Protein AF-A0A7C2FXT3-F1 (afdb_monomer_lite)

Organism: NCBI:txid54254

Sequence (352 aa):
MEWRGVHVRVNEKSFLQELVSEHGALTIAYAVTEYVLRSVRDRLERIARESGVKVENVVDAKRVFTTPLSLHRSRDAVAVCFKPDALTSFNPSWTTPGSFKHDPTAWRSFDPGEADNLAVEALKNIKGLKTFHSRIKAGWEKHRVAGKNVEAGREPGRFQVMSLLQAARHFLHGDIEKPKSFGLNRAIFYAWAKHYGRGYVSSKPPHQTPGLTGKVSKTSVQELGEEAYVSPRGFYIIGDREQTPSDYDRNIALKIESIIPYELAWEAALKYLSRFPRDVLKDPVKFYERAYEPVRDRFVELVVKKLADEEPFGEEAGKGRAEPSRIPRQPAITHETGLLKWLRKPGYIGEG

Foldseek 3Di:
DDPPDDDDDDALQLEAPVLCVVFNPLRLLLLLLVVVCVVCVVVVVVCCVVPVDDDDRPRDPPDDDDDFQDADPPDQFGRADDAPVCPVVDDRCLGHPPNHDHDPCRNVDHDGNNCVVSSVVSVVVCVVVVVLLVCLLVQVVCCVPVPPPLPPQDDQALLLLQLLLQLLLQCVVDDPAASLLRSNLVSVVLVVCLVCVPDDDDPDDPPPPPDDPDDQDWDWDQDLNDIFIAGPVRGTDDDRDGRHSVNSCVPHQVSVCVRGHSVSLNSLSNVQCVPDDSNLSSHPVSCCVPPSVVPSSRVCPPGSVCSNVDDDPRPPDDDDDDDDDDDPDDDPPPDDDDSCPSVDDDDDPDDD

Structure (mmCIF, N/CA/C/O backbone):
data_AF-A0A7C2FXT3-F1
#
_entry.id   AF-A0A7C2FXT3-F1
#
loop_
_atom_site.group_PDB
_atom_site.id
_atom_site.type_symbol
_atom_site.label_atom_id
_atom_site.label_alt_id
_atom_site.label_comp_id
_atom_site.label_asym_id
_atom_site.label_entity_id
_atom_site.label_seq_id
_atom_site.pdbx_PDB_ins_code
_atom_site.Cartn_x
_atom_site.Cartn_y
_atom_site.Cartn_z
_atom_site.occupancy
_atom_site.B_iso_or_equiv
_atom_site.auth_seq_id
_atom_site.auth_comp_id
_atom_site.auth_asym_id
_atom_site.auth_atom_id
_atom_site.pdbx_PDB_model_num
ATOM 1 N N . MET A 1 1 ? 17.110 -18.367 -1.538 1.00 37.78 1 MET A N 1
ATOM 2 C CA . MET A 1 1 ? 16.838 -17.299 -2.519 1.00 37.78 1 MET A CA 1
ATOM 3 C C . MET A 1 1 ? 17.103 -17.881 -3.890 1.00 37.78 1 MET A C 1
ATOM 5 O O . MET A 1 1 ? 18.204 -18.368 -4.105 1.00 37.78 1 MET A O 1
ATOM 9 N N . GLU A 1 2 ? 16.094 -17.944 -4.753 1.00 40.53 2 GLU A N 1
ATOM 10 C CA . GLU A 1 2 ? 16.276 -18.367 -6.143 1.00 40.53 2 GLU A CA 1
ATOM 11 C C . GLU A 1 2 ? 16.801 -17.184 -6.954 1.00 40.53 2 GLU A C 1
ATOM 13 O O . GLU A 1 2 ? 16.143 -16.149 -7.038 1.00 40.53 2 GLU A O 1
ATOM 18 N N . TRP A 1 3 ? 17.987 -17.315 -7.538 1.00 53.03 3 TRP A N 1
ATOM 19 C CA . TRP A 1 3 ? 18.532 -16.290 -8.418 1.00 53.03 3 TRP A CA 1
ATOM 20 C C . TRP A 1 3 ? 17.938 -16.406 -9.810 1.00 53.03 3 TRP A C 1
ATOM 22 O O . TRP A 1 3 ? 18.360 -17.229 -10.622 1.00 53.03 3 TRP A O 1
ATOM 32 N N . ARG A 1 4 ? 16.938 -15.571 -10.078 1.00 65.50 4 ARG A N 1
ATOM 33 C CA . ARG A 1 4 ? 16.396 -15.335 -11.422 1.00 65.50 4 ARG A CA 1
ATOM 34 C C . ARG A 1 4 ? 16.393 -13.842 -11.773 1.00 65.50 4 ARG A C 1
ATOM 36 O O . ARG A 1 4 ? 15.524 -13.405 -12.514 1.00 65.50 4 ARG A O 1
ATOM 43 N N . GLY A 1 5 ? 17.295 -13.045 -11.195 1.00 77.00 5 GLY A N 1
ATOM 44 C CA . GLY A 1 5 ? 17.203 -11.588 -11.297 1.00 77.00 5 GLY A CA 1
ATOM 45 C C . GLY A 1 5 ? 18.526 -10.848 -11.159 1.00 77.00 5 GLY A C 1
ATOM 46 O O . GLY A 1 5 ? 19.572 -11.440 -10.902 1.00 77.00 5 GLY A O 1
ATOM 47 N N . VAL A 1 6 ? 18.436 -9.533 -11.336 1.00 83.62 6 VAL A N 1
ATOM 48 C CA . VAL A 1 6 ? 19.535 -8.570 -11.234 1.00 83.62 6 VAL A CA 1
ATOM 49 C C . VAL A 1 6 ? 19.384 -7.794 -9.928 1.00 83.62 6 VAL A C 1
ATOM 51 O O . VAL A 1 6 ? 18.269 -7.472 -9.517 1.00 83.62 6 VAL A O 1
ATOM 54 N N . HIS A 1 7 ? 20.500 -7.482 -9.273 1.00 84.19 7 HIS A N 1
ATOM 55 C CA . HIS A 1 7 ? 20.523 -6.555 -8.144 1.00 84.19 7 HIS A CA 1
ATOM 56 C C . HIS A 1 7 ? 21.055 -5.207 -8.618 1.00 84.19 7 HIS A C 1
ATOM 58 O O . HIS A 1 7 ? 22.183 -5.128 -9.099 1.00 84.19 7 HIS A O 1
ATOM 64 N N . VAL A 1 8 ? 20.265 -4.152 -8.440 1.00 86.31 8 VAL A N 1
ATOM 65 C CA . VAL A 1 8 ? 20.735 -2.776 -8.618 1.00 86.31 8 VAL A CA 1
ATOM 66 C C . VAL A 1 8 ? 21.298 -2.308 -7.284 1.00 86.31 8 VAL A C 1
ATOM 68 O O . VAL A 1 8 ? 20.649 -2.462 -6.250 1.00 86.31 8 VAL A O 1
ATOM 71 N N . ARG A 1 9 ? 22.519 -1.775 -7.295 1.00 85.69 9 ARG A N 1
ATOM 72 C CA . ARG A 1 9 ? 23.159 -1.213 -6.106 1.00 85.69 9 ARG A CA 1
ATOM 73 C C . ARG A 1 9 ? 23.591 0.210 -6.384 1.00 85.69 9 ARG A C 1
ATOM 75 O O . ARG A 1 9 ? 24.079 0.498 -7.470 1.00 85.69 9 ARG A O 1
ATOM 82 N N . VAL A 1 10 ? 23.439 1.050 -5.374 1.00 89.19 10 VAL A N 1
ATOM 83 C CA . VAL A 1 10 ? 23.943 2.420 -5.353 1.00 89.19 10 VAL A CA 1
ATOM 84 C C . VAL A 1 10 ? 25.105 2.437 -4.372 1.00 89.19 10 VAL A C 1
ATOM 86 O O . VAL A 1 10 ? 24.967 1.886 -3.277 1.00 89.19 10 VAL A O 1
ATOM 89 N N . ASN A 1 11 ? 26.247 2.984 -4.783 1.00 91.12 11 ASN A N 1
ATOM 90 C CA . ASN A 1 11 ? 27.422 3.059 -3.925 1.00 91.12 11 ASN A CA 1
ATOM 91 C C . ASN A 1 11 ? 27.131 3.980 -2.736 1.00 91.12 11 ASN A C 1
ATOM 93 O O . ASN A 1 11 ? 26.637 5.080 -2.918 1.00 91.12 11 ASN A O 1
ATOM 97 N N . GLU A 1 12 ? 27.443 3.570 -1.512 1.00 87.38 12 GLU A N 1
ATOM 98 C CA . GLU A 1 12 ? 27.193 4.393 -0.327 1.00 87.38 12 GLU A CA 1
ATOM 99 C C . GLU A 1 12 ? 27.926 5.744 -0.357 1.00 87.38 12 GLU A C 1
ATOM 101 O O . GLU A 1 12 ? 27.447 6.716 0.219 1.00 87.38 12 GLU A O 1
ATOM 106 N N . LYS A 1 13 ? 29.055 5.819 -1.067 1.00 91.44 13 LYS A N 1
ATOM 107 C CA . LYS A 1 13 ? 29.868 7.027 -1.230 1.00 91.44 13 LYS A CA 1
ATOM 108 C C . LYS A 1 13 ? 29.365 7.957 -2.335 1.00 91.44 13 LYS A C 1
ATOM 110 O O . LYS A 1 13 ? 29.919 9.041 -2.493 1.00 91.44 13 LYS A O 1
ATOM 115 N N . SER A 1 14 ? 28.329 7.564 -3.081 1.00 94.44 14 SER A N 1
ATOM 116 C CA . SER A 1 14 ? 27.625 8.470 -3.996 1.00 94.44 14 SER A CA 1
ATOM 117 C C . SER A 1 14 ? 26.794 9.511 -3.237 1.00 94.44 14 SER A C 1
ATOM 119 O O . SER A 1 14 ? 26.323 10.472 -3.838 1.00 94.44 14 SER A O 1
ATOM 121 N N . PHE A 1 15 ? 26.586 9.309 -1.931 1.00 92.00 15 PHE A N 1
ATOM 122 C CA . PHE A 1 15 ? 25.935 10.256 -1.032 1.00 92.00 15 PHE A CA 1
ATOM 123 C C . PHE A 1 15 ? 26.979 10.998 -0.197 1.00 92.00 15 PHE A C 1
ATOM 125 O O . PHE A 1 15 ? 27.944 10.385 0.272 1.00 92.00 15 PHE A O 1
ATOM 132 N N . LEU A 1 16 ? 26.786 12.298 0.040 1.00 90.12 16 LEU A N 1
ATOM 133 C CA . LEU A 1 16 ? 27.658 13.028 0.959 1.00 90.12 16 LEU A CA 1
ATOM 134 C C . LEU A 1 16 ? 27.487 12.531 2.398 1.00 90.12 16 LEU A C 1
ATOM 136 O O . LEU A 1 16 ? 26.382 12.264 2.878 1.00 90.12 16 LEU A O 1
ATOM 140 N N . GLN A 1 17 ? 28.605 12.467 3.124 1.00 86.75 17 GLN A N 1
ATOM 141 C CA . GLN A 1 17 ? 28.623 12.012 4.514 1.00 86.75 17 GLN A CA 1
ATOM 142 C C . GLN A 1 17 ? 27.739 12.880 5.421 1.00 86.75 17 GLN A C 1
ATOM 144 O O . GLN A 1 17 ? 27.161 12.368 6.378 1.00 86.75 17 GLN A O 1
ATOM 149 N N . GLU A 1 18 ? 27.612 14.171 5.114 1.00 80.12 18 GLU A N 1
ATOM 150 C CA . GLU A 1 18 ? 26.723 15.108 5.809 1.00 80.12 18 GLU A CA 1
ATOM 151 C C . GLU A 1 18 ? 25.259 14.661 5.703 1.00 80.12 18 GLU A C 1
ATOM 153 O O . GLU A 1 18 ? 24.604 14.456 6.724 1.00 80.12 18 GLU A O 1
ATOM 158 N N . LEU A 1 19 ? 24.786 14.383 4.483 1.00 76.06 19 LEU A N 1
ATOM 159 C CA . LEU A 1 19 ? 23.423 13.920 4.216 1.00 76.06 19 LEU A CA 1
ATOM 160 C C . LEU A 1 19 ? 23.131 12.573 4.892 1.00 76.06 19 LEU A C 1
ATOM 162 O O . LEU A 1 19 ? 22.069 12.371 5.489 1.00 76.06 19 LEU A O 1
ATOM 166 N N . VAL A 1 20 ? 24.088 11.641 4.823 1.00 75.62 20 VAL A N 1
ATOM 167 C CA . VAL A 1 20 ? 23.974 10.319 5.457 1.00 75.62 20 VAL A CA 1
ATOM 168 C C . VAL A 1 20 ? 23.926 10.436 6.979 1.00 75.62 20 VAL A C 1
ATOM 170 O O . VAL A 1 20 ? 23.161 9.710 7.616 1.00 75.62 20 VAL A O 1
ATOM 173 N N . SER A 1 21 ? 24.705 11.353 7.557 1.00 69.56 21 SER A N 1
ATOM 174 C CA . SER A 1 21 ? 24.728 11.603 9.002 1.00 69.56 21 SER A CA 1
ATOM 175 C C . SER A 1 21 ? 23.446 12.284 9.484 1.00 69.56 21 SER A C 1
ATOM 177 O O . SER A 1 21 ? 22.971 11.974 10.572 1.00 69.56 21 SER A O 1
ATOM 179 N N . GLU A 1 22 ? 22.854 13.163 8.669 1.00 69.31 22 GLU A N 1
ATOM 180 C CA . GLU A 1 22 ? 21.608 13.865 8.996 1.00 69.31 22 GLU A CA 1
ATOM 181 C C . GLU A 1 22 ? 20.376 12.946 8.957 1.00 69.31 22 GLU A C 1
ATOM 183 O O . GLU A 1 22 ? 19.491 13.043 9.808 1.00 69.31 22 GLU A O 1
ATOM 188 N N . HIS A 1 23 ? 20.275 12.062 7.960 1.00 63.72 23 HIS A N 1
ATOM 189 C CA . HIS A 1 23 ? 19.038 11.309 7.699 1.00 63.72 23 HIS A CA 1
ATOM 190 C C . HIS A 1 23 ? 19.135 9.801 7.956 1.00 63.72 23 HIS A C 1
ATOM 192 O O . HIS A 1 23 ? 18.106 9.124 8.055 1.00 63.72 23 HIS A O 1
ATOM 198 N N . GLY A 1 24 ? 20.349 9.269 8.084 1.00 73.00 24 GLY A N 1
ATOM 199 C CA . GLY A 1 24 ? 20.620 7.849 8.258 1.00 73.00 24 GLY A CA 1
ATOM 200 C C . GLY A 1 24 ? 20.596 7.070 6.939 1.00 73.00 24 GLY A C 1
ATOM 201 O O . GLY A 1 24 ? 19.663 7.165 6.137 1.00 73.00 24 GLY A O 1
ATOM 202 N N . ALA A 1 25 ? 21.608 6.222 6.741 1.00 75.50 25 ALA A N 1
ATOM 203 C CA . ALA A 1 25 ? 21.802 5.456 5.506 1.00 75.50 25 ALA A CA 1
ATOM 204 C C . ALA A 1 25 ? 20.597 4.572 5.132 1.00 75.50 25 ALA A C 1
ATOM 206 O O . ALA A 1 25 ? 20.213 4.505 3.966 1.00 75.50 25 ALA A O 1
ATOM 207 N N . LEU A 1 26 ? 19.963 3.918 6.113 1.00 73.19 26 LEU A N 1
ATOM 208 C CA . LEU A 1 26 ? 18.814 3.042 5.860 1.00 73.19 26 LEU A CA 1
ATOM 209 C C . LEU A 1 26 ? 17.575 3.830 5.416 1.00 73.19 26 LEU A C 1
ATOM 211 O O . LEU A 1 26 ? 16.857 3.390 4.519 1.00 73.19 26 LEU A O 1
ATOM 215 N N . THR A 1 27 ? 17.346 5.002 6.012 1.00 68.38 27 THR A N 1
ATOM 216 C CA . THR A 1 27 ? 16.253 5.905 5.634 1.00 68.38 27 THR A CA 1
ATOM 217 C C . THR A 1 27 ? 16.438 6.385 4.205 1.00 68.38 27 THR A C 1
ATOM 219 O O . THR A 1 27 ? 15.497 6.312 3.422 1.00 68.38 27 THR A O 1
ATOM 222 N N . ILE A 1 28 ? 17.650 6.820 3.846 1.00 77.69 28 ILE A N 1
ATOM 223 C CA . ILE A 1 28 ? 17.987 7.246 2.482 1.00 77.69 28 ILE A CA 1
ATOM 224 C C . ILE A 1 28 ? 17.794 6.086 1.500 1.00 77.69 28 ILE A C 1
ATOM 226 O O . ILE A 1 28 ? 17.123 6.253 0.484 1.00 77.69 28 ILE A O 1
ATOM 230 N N . ALA A 1 29 ? 18.304 4.894 1.822 1.00 81.44 29 ALA A N 1
ATOM 231 C CA . ALA A 1 29 ? 18.188 3.716 0.967 1.00 81.44 29 ALA A CA 1
ATOM 232 C C . ALA A 1 29 ? 16.728 3.313 0.725 1.00 81.44 29 ALA A C 1
ATOM 234 O O . ALA A 1 29 ? 16.319 3.106 -0.422 1.00 81.44 29 ALA A O 1
ATOM 235 N N . TYR A 1 30 ? 15.923 3.240 1.791 1.00 76.75 30 TYR A N 1
ATOM 236 C CA . TYR A 1 30 ? 14.489 2.991 1.674 1.00 76.75 30 TYR A CA 1
ATOM 237 C C . TYR A 1 30 ? 13.838 4.083 0.831 1.00 76.75 30 TYR A C 1
ATOM 239 O O . TYR A 1 30 ? 13.019 3.786 -0.042 1.00 76.75 30 TYR A O 1
ATOM 247 N N . ALA A 1 31 ? 14.231 5.336 1.077 1.00 75.69 31 ALA A N 1
ATOM 248 C CA . ALA A 1 31 ? 13.580 6.475 0.485 1.00 75.69 31 ALA A CA 1
ATOM 249 C C . ALA A 1 31 ? 13.771 6.557 -1.023 1.00 75.69 31 ALA A C 1
ATOM 251 O O . ALA A 1 31 ? 12.803 6.634 -1.780 1.00 75.69 31 ALA A O 1
ATOM 252 N N . VAL A 1 32 ? 15.025 6.480 -1.447 1.00 87.12 32 VAL A N 1
ATOM 253 C CA . VAL A 1 32 ? 15.414 6.461 -2.853 1.00 87.12 32 VAL A CA 1
ATOM 254 C C . VAL A 1 32 ? 14.757 5.287 -3.573 1.00 87.12 32 VAL A C 1
ATOM 256 O O . VAL A 1 32 ? 14.165 5.480 -4.633 1.00 87.12 32 VAL A O 1
ATOM 259 N N . THR A 1 33 ? 14.792 4.089 -2.980 1.00 84.50 33 THR A N 1
ATOM 260 C CA . THR A 1 33 ? 14.197 2.892 -3.593 1.00 84.50 33 THR A CA 1
ATOM 261 C C . THR A 1 33 ? 12.698 3.075 -3.822 1.00 84.50 33 THR A C 1
ATOM 263 O O . THR A 1 33 ? 12.208 2.866 -4.929 1.00 84.50 33 THR A O 1
ATOM 266 N N . GLU A 1 34 ? 11.963 3.512 -2.802 1.00 77.12 34 GLU A N 1
ATOM 267 C CA . GLU A 1 34 ? 10.517 3.721 -2.894 1.00 77.12 34 GLU A CA 1
ATOM 268 C C . GLU A 1 34 ? 10.156 4.835 -3.887 1.00 77.12 34 GLU A C 1
ATOM 270 O O . GLU A 1 34 ? 9.219 4.686 -4.674 1.00 77.12 34 GLU A O 1
ATOM 275 N N . TYR A 1 35 ? 10.912 5.936 -3.891 1.00 82.38 35 TYR A N 1
ATOM 276 C CA . TYR A 1 35 ? 10.709 7.038 -4.828 1.00 82.38 35 TYR A CA 1
ATOM 277 C C . TYR A 1 35 ? 10.883 6.591 -6.284 1.00 82.38 35 TYR A C 1
ATOM 279 O O . TYR A 1 35 ? 10.018 6.864 -7.118 1.00 82.38 35 TYR A O 1
ATOM 287 N N . VAL A 1 36 ? 11.949 5.842 -6.581 1.00 87.38 36 VAL A N 1
ATOM 288 C CA . VAL A 1 36 ? 12.202 5.307 -7.926 1.00 87.38 36 VAL A CA 1
ATOM 289 C C . VAL A 1 36 ? 11.101 4.333 -8.343 1.00 87.38 36 VAL A C 1
ATOM 291 O O . VAL A 1 36 ? 10.563 4.454 -9.440 1.00 87.38 36 VAL A O 1
ATOM 294 N N . LEU A 1 37 ? 10.703 3.396 -7.476 1.00 82.38 37 LEU A N 1
ATOM 295 C CA . LEU A 1 37 ? 9.638 2.440 -7.811 1.00 82.38 37 LEU A CA 1
ATOM 296 C C . LEU A 1 37 ? 8.316 3.132 -8.149 1.00 82.38 37 LEU A C 1
ATOM 298 O O . LEU A 1 37 ? 7.602 2.683 -9.045 1.00 82.38 37 LEU A O 1
ATOM 302 N N . ARG A 1 38 ? 8.003 4.233 -7.461 1.00 76.81 38 ARG A N 1
ATOM 303 C CA . ARG A 1 38 ? 6.819 5.046 -7.750 1.00 76.81 38 ARG A CA 1
ATOM 304 C C . ARG A 1 38 ? 6.955 5.826 -9.051 1.00 76.81 38 ARG A C 1
ATOM 306 O O . ARG A 1 38 ? 6.000 5.854 -9.820 1.00 76.81 38 ARG A O 1
ATOM 313 N N . SER A 1 39 ? 8.114 6.426 -9.318 1.00 81.69 39 SER A N 1
ATOM 314 C CA . SER A 1 39 ? 8.314 7.258 -10.511 1.00 81.69 39 SER A CA 1
ATOM 315 C C . SER A 1 39 ? 8.283 6.457 -11.815 1.00 81.69 39 SER A C 1
ATOM 317 O O . SER A 1 39 ? 7.882 6.984 -12.850 1.00 81.69 39 SER A O 1
ATOM 319 N N . VAL A 1 40 ? 8.644 5.170 -11.774 1.00 84.00 40 VAL A N 1
ATOM 320 C CA . VAL A 1 40 ? 8.579 4.272 -12.940 1.00 84.00 40 VAL A CA 1
ATOM 321 C C . VAL A 1 40 ? 7.423 3.270 -12.889 1.00 84.00 40 VAL A C 1
ATOM 323 O O . VAL A 1 40 ? 7.389 2.344 -13.705 1.00 84.00 40 VAL A O 1
ATOM 326 N N . ARG A 1 41 ? 6.464 3.448 -11.969 1.00 78.69 41 ARG A N 1
ATOM 327 C CA . ARG A 1 41 ? 5.389 2.484 -11.688 1.00 78.69 41 ARG A CA 1
ATOM 328 C C . ARG A 1 41 ? 4.666 2.015 -12.947 1.00 78.69 41 ARG A C 1
ATOM 330 O O . ARG A 1 41 ? 4.642 0.819 -13.211 1.00 78.69 41 ARG A O 1
ATOM 337 N N . ASP A 1 42 ? 4.167 2.937 -13.764 1.00 78.12 42 ASP A N 1
ATOM 338 C CA . ASP A 1 42 ? 3.363 2.604 -14.949 1.00 78.12 42 ASP A CA 1
ATOM 339 C C . ASP A 1 42 ? 4.148 1.783 -15.985 1.00 78.12 42 ASP A C 1
ATOM 341 O O . ASP A 1 42 ? 3.604 0.918 -16.678 1.00 78.12 42 ASP A O 1
ATOM 345 N N . ARG A 1 43 ? 5.460 2.031 -16.093 1.00 84.56 43 ARG A N 1
ATOM 346 C CA . ARG A 1 43 ? 6.354 1.263 -16.973 1.00 84.56 43 ARG A CA 1
ATOM 347 C C . ARG A 1 43 ? 6.605 -0.129 -16.401 1.00 84.56 43 ARG A C 1
ATOM 349 O O . ARG A 1 43 ? 6.526 -1.108 -17.139 1.00 84.56 43 ARG A O 1
ATOM 356 N N . LEU A 1 44 ? 6.869 -0.216 -15.096 1.00 80.19 44 LEU A N 1
ATOM 357 C CA . LEU A 1 44 ? 7.073 -1.487 -14.405 1.00 80.19 44 LEU A CA 1
ATOM 358 C C . LEU A 1 44 ? 5.819 -2.358 -14.434 1.00 80.19 44 LEU A C 1
ATOM 360 O O . LEU A 1 44 ? 5.935 -3.559 -14.633 1.00 80.19 44 LEU A O 1
ATOM 364 N N . GLU A 1 45 ? 4.630 -1.779 -14.282 1.00 74.69 45 GLU A N 1
ATOM 365 C CA . GLU A 1 45 ? 3.369 -2.518 -14.326 1.00 74.69 45 GLU A CA 1
ATOM 366 C C . GLU A 1 45 ? 3.122 -3.152 -15.693 1.00 74.69 45 GLU A C 1
ATOM 368 O O . GLU A 1 45 ? 2.691 -4.302 -15.761 1.00 74.69 45 GLU A O 1
ATOM 373 N N . ARG A 1 46 ? 3.439 -2.438 -16.777 1.00 81.50 46 ARG A N 1
ATOM 374 C CA . ARG A 1 46 ? 3.354 -2.979 -18.138 1.00 81.50 46 ARG A CA 1
ATOM 375 C C . ARG A 1 46 ? 4.284 -4.178 -18.316 1.00 81.50 46 ARG A C 1
ATOM 377 O O . ARG A 1 46 ? 3.828 -5.261 -18.668 1.00 81.50 46 ARG A O 1
ATOM 384 N N . ILE A 1 47 ? 5.558 -4.010 -17.956 1.00 84.62 47 ILE A N 1
ATOM 385 C CA . ILE A 1 47 ? 6.569 -5.073 -18.046 1.00 84.62 47 ILE A CA 1
ATOM 386 C C . ILE A 1 47 ? 6.186 -6.261 -17.155 1.00 84.62 47 ILE A C 1
ATOM 388 O O . ILE A 1 47 ? 6.311 -7.411 -17.569 1.00 84.62 47 ILE A O 1
ATOM 392 N N . ALA A 1 48 ? 5.700 -6.013 -15.937 1.00 76.88 48 ALA A N 1
ATOM 393 C CA . ALA A 1 48 ? 5.323 -7.056 -14.989 1.00 76.88 48 ALA A CA 1
ATOM 394 C C . ALA A 1 48 ? 4.143 -7.901 -15.489 1.00 76.88 48 ALA A C 1
ATOM 396 O O . ALA A 1 48 ? 4.137 -9.110 -15.259 1.00 76.88 48 ALA A O 1
ATOM 397 N N . ARG A 1 49 ? 3.170 -7.297 -16.190 1.00 76.88 49 ARG A N 1
ATOM 398 C CA . ARG A 1 49 ? 2.052 -8.031 -16.814 1.00 76.88 49 ARG A CA 1
ATOM 399 C C . ARG A 1 49 ? 2.529 -8.956 -17.933 1.00 76.88 49 ARG A C 1
ATOM 401 O O . ARG A 1 49 ? 2.025 -10.065 -18.045 1.00 76.88 49 ARG A O 1
ATOM 408 N N . GLU A 1 50 ? 3.501 -8.514 -18.725 1.00 81.81 50 GLU A N 1
ATOM 409 C CA . GLU A 1 50 ? 4.002 -9.252 -19.892 1.00 81.81 50 GLU A CA 1
ATOM 410 C C . GLU A 1 50 ? 5.031 -10.333 -19.527 1.00 81.81 50 GLU A C 1
ATOM 412 O O . GLU A 1 50 ? 5.068 -11.393 -20.144 1.00 81.81 50 GLU A O 1
ATOM 417 N N . SER A 1 51 ? 5.868 -10.082 -18.517 1.00 79.19 51 SER A N 1
ATOM 418 C CA . SER A 1 51 ? 7.037 -10.920 -18.200 1.00 79.19 51 SER A CA 1
ATOM 419 C C . SER A 1 51 ? 6.957 -11.652 -16.857 1.00 79.19 51 SER A C 1
ATOM 421 O O . SER A 1 51 ? 7.804 -12.495 -16.564 1.00 79.19 51 SER A O 1
ATOM 423 N N . GLY A 1 52 ? 5.988 -11.313 -15.998 1.00 71.62 52 GLY A N 1
ATOM 424 C CA . GLY A 1 52 ? 5.903 -11.831 -14.629 1.00 71.62 52 GLY A CA 1
ATOM 425 C C . GLY A 1 52 ? 7.010 -11.330 -13.690 1.00 71.62 52 GLY A C 1
ATOM 426 O O . GLY A 1 52 ? 7.117 -11.808 -12.557 1.00 71.62 52 GLY A O 1
ATOM 427 N N . VAL A 1 53 ? 7.842 -10.375 -14.128 1.00 74.62 53 VAL A N 1
ATOM 428 C CA . VAL A 1 53 ? 8.916 -9.792 -13.312 1.00 74.62 53 VAL A CA 1
ATOM 429 C C . VAL A 1 53 ? 8.328 -9.024 -12.129 1.00 74.62 53 VAL A C 1
ATOM 431 O O . VAL A 1 53 ? 7.399 -8.227 -12.260 1.00 74.62 53 VAL A O 1
ATOM 434 N N . LYS A 1 54 ? 8.902 -9.259 -10.948 1.00 65.38 54 LYS A N 1
ATOM 435 C CA . LYS A 1 54 ? 8.506 -8.631 -9.689 1.00 65.38 54 LYS A CA 1
ATOM 436 C C . LYS A 1 54 ? 9.608 -7.682 -9.232 1.00 65.38 54 LYS A C 1
ATOM 438 O O . LYS A 1 54 ? 10.731 -8.120 -9.003 1.00 65.38 54 LYS A O 1
ATOM 443 N N . VAL A 1 55 ? 9.269 -6.409 -9.056 1.00 66.81 55 VAL A N 1
ATOM 444 C CA . VAL A 1 55 ? 10.172 -5.397 -8.497 1.00 66.81 55 VAL A CA 1
ATOM 445 C C . VAL A 1 55 ? 9.593 -4.925 -7.166 1.00 66.81 55 VAL A C 1
ATOM 447 O O . VAL A 1 55 ? 8.412 -4.586 -7.094 1.00 66.81 55 VAL A O 1
ATOM 450 N N . GLU A 1 56 ? 10.389 -4.973 -6.098 1.00 60.09 56 GLU A N 1
ATOM 451 C CA . GLU A 1 56 ? 9.962 -4.633 -4.737 1.00 60.09 56 GLU A CA 1
ATOM 452 C C . GLU A 1 56 ? 11.055 -3.870 -3.995 1.00 60.09 56 GLU A C 1
ATOM 454 O O . GLU A 1 56 ? 12.245 -4.112 -4.201 1.00 60.09 56 GLU A O 1
ATOM 459 N N . ASN A 1 57 ? 10.637 -2.999 -3.077 1.00 69.44 57 ASN A N 1
ATOM 460 C CA . ASN A 1 57 ? 11.526 -2.411 -2.089 1.00 69.44 57 ASN A CA 1
ATOM 461 C C . ASN A 1 57 ? 11.791 -3.444 -0.987 1.00 69.44 57 ASN A C 1
ATOM 463 O O . ASN A 1 57 ? 10.902 -3.771 -0.203 1.00 69.44 57 ASN A O 1
ATOM 467 N N . VAL A 1 58 ? 13.003 -3.995 -0.959 1.00 70.25 58 VAL A N 1
ATOM 468 C CA . VAL A 1 58 ? 13.426 -5.025 0.007 1.00 70.25 58 VAL A CA 1
ATOM 469 C C . VAL A 1 58 ? 14.493 -4.511 0.976 1.00 70.25 58 VAL A C 1
ATOM 471 O O . VAL A 1 58 ? 15.244 -5.309 1.542 1.00 70.25 58 VAL A O 1
ATOM 474 N N . VAL A 1 59 ? 14.592 -3.188 1.136 1.00 67.94 59 VAL A N 1
ATOM 475 C CA . VAL A 1 59 ? 15.548 -2.547 2.045 1.00 67.94 59 VAL A CA 1
ATOM 476 C C . VAL A 1 59 ? 15.195 -2.905 3.490 1.00 67.94 59 VAL A C 1
ATOM 478 O O . VAL A 1 59 ? 14.131 -2.549 3.987 1.00 67.94 59 VAL A O 1
ATOM 481 N N . ASP A 1 60 ? 16.098 -3.620 4.161 1.00 66.06 60 ASP A N 1
ATOM 482 C CA . ASP A 1 60 ? 15.961 -4.055 5.551 1.00 66.06 60 ASP A CA 1
ATOM 483 C C . ASP A 1 60 ? 17.355 -4.148 6.191 1.00 66.06 60 ASP A C 1
ATOM 485 O O . ASP A 1 60 ? 18.298 -4.640 5.568 1.00 66.06 60 ASP A O 1
ATOM 489 N N . ALA A 1 61 ? 17.490 -3.682 7.435 1.00 55.25 61 ALA A N 1
ATOM 490 C CA . ALA A 1 61 ? 18.768 -3.625 8.151 1.00 55.25 61 ALA A CA 1
ATOM 491 C C . ALA A 1 61 ? 19.422 -5.002 8.375 1.00 55.25 61 ALA A C 1
ATOM 493 O O . ALA A 1 61 ? 20.634 -5.097 8.541 1.00 55.25 61 ALA A O 1
ATOM 494 N N . LYS A 1 62 ? 18.627 -6.076 8.399 1.00 60.59 62 LYS A N 1
ATOM 495 C CA . LYS A 1 62 ? 19.069 -7.462 8.608 1.00 60.59 62 LYS A CA 1
ATOM 496 C C . LYS A 1 62 ? 19.251 -8.214 7.291 1.00 60.59 62 LYS A C 1
ATOM 498 O O . LYS A 1 62 ? 19.554 -9.410 7.300 1.00 60.59 62 LYS A O 1
ATOM 503 N N . ARG A 1 63 ? 19.027 -7.562 6.146 1.00 69.12 63 ARG A N 1
ATOM 504 C CA . ARG A 1 63 ? 19.151 -8.204 4.839 1.00 69.12 63 ARG A CA 1
ATOM 505 C C . ARG A 1 63 ? 20.621 -8.416 4.500 1.00 69.12 63 ARG A C 1
ATOM 507 O O . ARG A 1 63 ? 21.419 -7.488 4.498 1.00 69.12 63 ARG A O 1
ATOM 514 N N . VAL A 1 64 ? 20.957 -9.653 4.151 1.00 76.31 64 VAL A N 1
ATOM 515 C CA . VAL A 1 64 ? 22.280 -9.992 3.624 1.00 76.31 64 VAL A CA 1
ATOM 516 C C . VAL A 1 64 ? 22.315 -9.791 2.115 1.00 76.31 64 VAL A C 1
ATOM 518 O O . VAL A 1 64 ? 21.387 -10.170 1.394 1.00 76.31 64 VAL A O 1
ATOM 521 N N . PHE A 1 65 ? 23.405 -9.200 1.643 1.00 77.44 65 PHE A N 1
ATOM 522 C CA . PHE A 1 65 ? 23.658 -8.987 0.229 1.00 77.44 65 PHE A CA 1
ATOM 523 C C . PHE A 1 65 ? 24.600 -10.048 -0.305 1.00 77.44 65 PHE A C 1
ATOM 525 O O . PHE A 1 65 ? 25.479 -10.551 0.388 1.00 77.44 65 PHE A O 1
ATOM 532 N N . THR A 1 66 ? 24.442 -10.366 -1.579 1.00 84.31 66 THR A N 1
ATOM 533 C CA . THR A 1 66 ? 25.343 -11.305 -2.231 1.00 84.31 66 THR A CA 1
ATOM 534 C C . THR A 1 66 ? 26.673 -10.656 -2.541 1.00 84.31 66 THR A C 1
ATOM 536 O O . THR A 1 66 ? 26.727 -9.629 -3.211 1.00 84.31 66 THR A O 1
ATOM 539 N N . THR A 1 67 ? 27.755 -11.287 -2.124 1.00 86.50 67 THR A N 1
ATOM 540 C CA . THR A 1 67 ? 29.095 -10.857 -2.499 1.00 86.50 67 THR A CA 1
ATOM 541 C C . THR A 1 67 ? 29.335 -11.073 -4.002 1.00 86.50 67 THR A C 1
ATOM 543 O O . THR A 1 67 ? 29.057 -12.168 -4.503 1.00 86.50 67 THR A O 1
ATOM 546 N N . PRO A 1 68 ? 29.839 -10.069 -4.743 1.00 88.56 68 PRO A N 1
ATOM 547 C CA . PRO A 1 68 ? 30.330 -10.269 -6.105 1.00 88.56 68 PRO A CA 1
ATOM 548 C C . PRO A 1 68 ? 31.295 -11.455 -6.191 1.00 88.56 68 PRO A C 1
ATOM 550 O O . PRO A 1 68 ? 32.023 -11.733 -5.241 1.00 88.56 68 PRO A O 1
ATOM 553 N N . LEU A 1 69 ? 31.278 -12.155 -7.321 1.00 91.44 69 LEU A N 1
ATOM 554 C CA . LEU A 1 69 ? 32.059 -13.363 -7.604 1.00 91.44 69 LEU A CA 1
ATOM 555 C C . LEU A 1 69 ? 31.763 -14.575 -6.705 1.00 91.44 69 LEU A C 1
ATOM 557 O O . LEU A 1 69 ? 32.436 -15.597 -6.810 1.00 91.44 69 LEU A O 1
ATOM 561 N N . SER A 1 70 ? 30.731 -14.514 -5.861 1.00 92.69 70 SER A N 1
ATOM 562 C CA . SER A 1 70 ? 30.247 -15.707 -5.163 1.00 92.69 70 SER A CA 1
ATOM 563 C C . SER A 1 70 ? 29.486 -16.640 -6.108 1.00 92.69 70 SER A C 1
ATOM 565 O O . SER A 1 70 ? 28.800 -16.201 -7.038 1.00 92.69 70 SER A O 1
ATOM 567 N N . LEU A 1 71 ? 29.611 -17.942 -5.851 1.00 91.25 71 LEU A N 1
ATOM 568 C CA . LEU A 1 71 ? 28.887 -18.980 -6.575 1.00 91.25 71 LEU A CA 1
ATOM 569 C C . LEU A 1 71 ? 27.467 -19.129 -6.038 1.00 91.25 71 LEU A C 1
ATOM 571 O O . LEU A 1 71 ? 27.205 -19.058 -4.833 1.00 91.25 71 LEU A O 1
ATOM 575 N N . HIS A 1 72 ? 26.538 -19.380 -6.948 1.00 86.19 72 HIS A N 1
ATOM 576 C CA . HIS A 1 72 ? 25.170 -19.676 -6.590 1.00 86.19 72 HIS A CA 1
ATOM 577 C C . HIS A 1 72 ? 25.050 -21.083 -5.991 1.00 86.19 72 HIS A C 1
ATOM 579 O O . HIS A 1 72 ? 25.529 -22.062 -6.549 1.00 86.19 72 HIS A O 1
ATOM 585 N N . ARG A 1 73 ? 24.320 -21.213 -4.877 1.00 82.62 73 ARG A N 1
ATOM 586 C CA . ARG A 1 73 ? 24.245 -22.471 -4.108 1.00 82.62 73 ARG A CA 1
ATOM 587 C C . ARG A 1 73 ? 23.701 -23.690 -4.869 1.00 82.62 73 ARG A C 1
ATOM 589 O O . ARG A 1 73 ? 23.899 -24.814 -4.437 1.00 82.62 73 ARG A O 1
ATOM 596 N N . SER A 1 74 ? 22.890 -23.466 -5.900 1.00 80.00 74 SER A N 1
ATOM 597 C CA . SER A 1 74 ? 22.128 -24.526 -6.584 1.00 80.00 74 SER A CA 1
ATOM 598 C C . SER A 1 74 ? 22.030 -24.322 -8.094 1.00 80.00 74 SER A C 1
ATOM 600 O O . SER A 1 74 ? 21.152 -24.884 -8.739 1.00 80.00 74 SER A O 1
ATOM 602 N N . ARG A 1 75 ? 22.848 -23.429 -8.649 1.00 78.12 75 ARG A N 1
ATOM 603 C CA . ARG A 1 75 ? 22.933 -23.174 -10.089 1.00 78.12 75 ARG A CA 1
ATOM 604 C C . ARG A 1 75 ? 24.396 -23.002 -10.416 1.00 78.12 75 ARG A C 1
ATOM 606 O O . ARG A 1 75 ? 25.115 -22.418 -9.613 1.00 78.12 75 ARG A O 1
ATOM 613 N N . ASP A 1 76 ? 24.789 -23.468 -11.586 1.00 87.69 76 ASP A N 1
ATOM 614 C CA . ASP A 1 76 ? 26.150 -23.312 -12.075 1.00 87.69 76 ASP A CA 1
ATOM 615 C C . ASP A 1 76 ? 26.344 -21.884 -12.607 1.00 87.69 76 ASP A C 1
ATOM 617 O O . ASP A 1 76 ? 26.339 -21.629 -13.807 1.00 87.69 76 ASP A O 1
ATOM 621 N N . ALA A 1 77 ? 26.347 -20.920 -11.682 1.00 90.50 77 ALA A N 1
ATOM 622 C CA . ALA A 1 77 ? 26.361 -19.495 -11.976 1.00 90.50 77 ALA A CA 1
ATOM 623 C C . ALA A 1 77 ? 27.148 -18.708 -10.919 1.00 90.50 77 ALA A C 1
ATOM 625 O O . ALA A 1 77 ? 27.053 -18.987 -9.721 1.00 90.50 77 ALA A O 1
ATOM 626 N N . VAL A 1 78 ? 27.870 -17.679 -11.357 1.00 93.06 78 VAL A N 1
ATOM 627 C CA . VAL A 1 78 ? 28.605 -16.722 -10.526 1.00 93.06 78 VAL A CA 1
ATOM 628 C C . VAL A 1 78 ? 27.944 -15.342 -10.566 1.00 93.06 78 VAL A C 1
ATOM 630 O O . VAL A 1 78 ? 27.472 -14.879 -11.606 1.00 93.06 78 VAL A O 1
ATOM 633 N N . ALA A 1 79 ? 27.899 -14.668 -9.416 1.00 91.81 79 ALA A N 1
ATOM 634 C CA . ALA A 1 79 ? 27.371 -13.313 -9.306 1.00 91.81 79 ALA A CA 1
ATOM 635 C C . ALA A 1 79 ? 28.352 -12.293 -9.909 1.00 91.81 79 ALA A C 1
ATOM 637 O O . ALA A 1 79 ? 29.345 -11.934 -9.279 1.00 91.81 79 ALA A O 1
ATOM 638 N N . VAL A 1 80 ? 28.072 -11.796 -11.113 1.00 92.75 80 VAL A N 1
ATOM 639 C CA . VAL A 1 80 ? 28.921 -10.799 -11.785 1.00 92.75 80 VAL A CA 1
ATOM 640 C C . VAL A 1 80 ? 28.383 -9.380 -11.625 1.00 92.75 80 VAL A C 1
ATOM 642 O O . VAL A 1 80 ? 27.176 -9.148 -11.657 1.00 92.75 80 VAL A O 1
ATOM 645 N N . CYS A 1 81 ? 29.290 -8.416 -11.476 1.00 92.62 81 CYS A N 1
ATOM 646 C CA . CYS A 1 81 ? 28.974 -6.991 -11.617 1.00 92.62 81 CYS A CA 1
ATOM 647 C C . CYS A 1 81 ? 29.288 -6.506 -13.030 1.00 92.62 81 CYS A C 1
ATOM 649 O O . CYS A 1 81 ? 30.288 -6.924 -13.612 1.00 92.62 81 CYS A O 1
ATOM 651 N N . PHE A 1 82 ? 28.458 -5.600 -13.530 1.00 92.44 82 PHE A N 1
ATOM 652 C CA . PHE A 1 82 ? 28.616 -4.893 -14.796 1.00 92.44 82 PHE A CA 1
ATOM 653 C C . PHE A 1 82 ? 27.994 -3.496 -14.660 1.00 92.44 82 PHE A C 1
ATOM 655 O O . PHE A 1 82 ? 27.184 -3.268 -13.756 1.00 92.44 82 PHE A O 1
ATOM 662 N N . LYS A 1 83 ? 28.398 -2.556 -15.517 1.00 91.75 83 LYS A N 1
ATOM 663 C CA . LYS A 1 83 ? 27.882 -1.180 -15.519 1.00 91.75 83 LYS A CA 1
ATOM 664 C C . LYS A 1 83 ? 26.522 -1.077 -16.235 1.00 91.75 83 LYS A C 1
ATOM 666 O O . LYS A 1 83 ? 26.210 -1.932 -17.064 1.00 91.75 83 LYS A O 1
ATOM 671 N N . PRO A 1 84 ? 25.698 -0.052 -15.937 1.00 90.56 84 PRO A N 1
ATOM 672 C CA . PRO A 1 84 ? 24.370 0.094 -16.544 1.00 90.56 84 PRO A CA 1
ATOM 673 C C . PRO A 1 84 ? 24.360 0.217 -18.077 1.00 90.56 84 PRO A C 1
ATOM 675 O O . PRO A 1 84 ? 23.417 -0.235 -18.719 1.00 90.56 84 PRO A O 1
ATOM 678 N N . ASP A 1 85 ? 25.399 0.793 -18.675 1.00 91.00 85 ASP A N 1
ATOM 679 C CA . ASP A 1 85 ? 25.586 0.911 -20.129 1.00 91.00 85 ASP A CA 1
ATOM 680 C C . ASP A 1 85 ? 25.740 -0.451 -20.828 1.00 91.00 85 ASP A C 1
ATOM 682 O O . ASP A 1 85 ? 25.308 -0.622 -21.968 1.00 91.00 85 ASP A O 1
ATOM 686 N N . ALA A 1 86 ? 26.264 -1.457 -20.126 1.00 91.94 86 ALA A N 1
ATOM 687 C CA . ALA A 1 86 ? 26.376 -2.821 -20.628 1.00 91.94 86 ALA A CA 1
ATOM 688 C C . ALA A 1 86 ? 25.042 -3.597 -20.615 1.00 91.94 86 ALA A C 1
ATOM 690 O O . ALA A 1 86 ? 24.987 -4.715 -21.128 1.00 91.94 86 ALA A O 1
ATOM 691 N N . LEU A 1 87 ? 23.951 -3.033 -20.078 1.00 90.38 87 LEU A N 1
ATOM 692 C CA . LEU A 1 87 ? 22.670 -3.734 -19.921 1.00 90.38 87 LEU A CA 1
ATOM 693 C C . LEU A 1 87 ? 22.089 -4.241 -21.252 1.00 90.38 87 LEU A C 1
ATOM 695 O O . LEU A 1 87 ? 21.519 -5.328 -21.294 1.00 90.38 87 LEU A O 1
ATOM 699 N N . THR A 1 88 ? 22.257 -3.494 -22.344 1.00 92.25 88 THR A N 1
ATOM 700 C CA . THR A 1 88 ? 21.757 -3.863 -23.684 1.00 92.25 88 THR A CA 1
ATOM 701 C C . THR A 1 88 ? 22.524 -5.022 -24.321 1.00 92.25 88 THR A C 1
ATOM 703 O O . THR A 1 88 ? 21.978 -5.722 -25.169 1.00 92.25 88 THR A O 1
ATOM 706 N N . SER A 1 89 ? 23.772 -5.245 -23.903 1.00 92.69 89 SER A N 1
ATOM 707 C CA . SER A 1 89 ? 24.638 -6.331 -24.387 1.00 92.69 89 SER A CA 1
ATOM 708 C C . SER A 1 89 ? 24.755 -7.494 -23.397 1.00 92.69 89 SER A C 1
ATOM 710 O O . SER A 1 89 ? 25.436 -8.487 -23.677 1.00 92.69 89 SER A O 1
ATOM 712 N N . PHE A 1 90 ? 24.091 -7.386 -22.242 1.00 92.50 90 PHE A N 1
ATOM 713 C CA . PHE A 1 90 ? 24.104 -8.414 -21.217 1.00 92.50 90 PHE A CA 1
ATOM 714 C C . PHE A 1 90 ? 23.570 -9.743 -21.765 1.00 92.50 90 PHE A C 1
ATOM 716 O O . PHE A 1 90 ? 22.519 -9.807 -22.404 1.00 92.50 90 PHE A O 1
ATOM 723 N N . ASN A 1 91 ? 24.278 -10.829 -21.454 1.00 91.12 91 ASN A N 1
ATOM 724 C CA . ASN A 1 91 ? 23.847 -12.185 -21.763 1.00 91.12 91 ASN A CA 1
ATOM 725 C C . ASN A 1 91 ? 23.994 -13.070 -20.515 1.00 91.12 91 ASN A C 1
ATOM 727 O O . ASN A 1 91 ? 25.031 -12.993 -19.855 1.00 91.12 91 ASN A O 1
ATOM 731 N N . PRO A 1 92 ? 23.024 -13.950 -20.199 1.00 89.06 92 PRO A N 1
ATOM 732 C CA . PRO A 1 92 ? 23.129 -14.866 -19.062 1.00 89.06 92 PRO A CA 1
ATOM 733 C C . PRO A 1 92 ? 24.424 -15.692 -19.023 1.00 89.06 92 PRO A C 1
ATOM 735 O O . PRO A 1 92 ? 24.896 -16.016 -17.933 1.00 89.06 92 PRO A O 1
ATOM 738 N N . SER A 1 93 ? 25.050 -15.968 -20.174 1.00 91.75 93 SER A N 1
ATOM 739 C CA . SER A 1 93 ? 26.345 -16.658 -20.257 1.00 91.75 93 SER A CA 1
ATOM 740 C C . SER A 1 93 ? 27.471 -15.954 -19.500 1.00 91.75 93 SER A C 1
ATOM 742 O O . SER A 1 93 ? 28.415 -16.614 -19.077 1.00 91.75 93 SER A O 1
ATOM 744 N N . TRP A 1 94 ? 27.349 -14.647 -19.242 1.00 94.19 94 TRP A N 1
ATOM 745 C CA . TRP A 1 94 ? 28.302 -13.880 -18.437 1.00 94.19 94 TRP A CA 1
ATOM 746 C C . TRP A 1 94 ? 28.407 -14.405 -17.008 1.00 94.19 94 TRP A C 1
ATOM 748 O O . TRP A 1 94 ? 29.396 -14.136 -16.336 1.00 94.19 94 TRP A O 1
ATOM 758 N N . THR A 1 95 ? 27.400 -15.142 -16.544 1.00 93.25 95 THR A N 1
ATOM 759 C CA . THR A 1 95 ? 27.371 -15.752 -15.215 1.00 93.25 95 THR A CA 1
ATOM 760 C C . THR A 1 95 ? 27.971 -17.156 -15.183 1.00 93.25 95 THR A C 1
ATOM 762 O O . THR A 1 95 ? 28.017 -17.747 -14.115 1.00 93.25 95 THR A O 1
ATOM 765 N N . THR A 1 96 ? 28.444 -17.709 -16.302 1.00 93.69 96 THR A N 1
ATOM 766 C CA . THR A 1 96 ? 28.945 -19.094 -16.356 1.00 93.69 96 THR A CA 1
ATOM 767 C C . THR A 1 96 ? 30.292 -19.217 -15.636 1.00 93.69 96 THR A C 1
ATOM 769 O O . THR A 1 96 ? 31.237 -18.506 -15.994 1.00 93.69 96 THR A O 1
ATOM 772 N N . PRO A 1 97 ? 30.441 -20.114 -14.647 1.00 92.75 97 PRO A N 1
ATOM 773 C CA . PRO A 1 97 ? 31.728 -20.360 -14.007 1.00 92.75 97 PRO A CA 1
ATOM 774 C C . PRO A 1 97 ? 32.813 -20.745 -15.027 1.00 92.75 97 PRO A C 1
ATOM 776 O O . PRO A 1 97 ? 32.552 -21.405 -16.029 1.00 92.75 97 PRO A O 1
ATOM 779 N N . GLY A 1 98 ? 34.039 -20.263 -14.816 1.00 91.69 98 GLY A N 1
ATOM 780 C CA . GLY A 1 98 ? 35.178 -20.486 -15.721 1.00 91.69 98 GLY A CA 1
ATOM 781 C C . GLY A 1 98 ? 35.231 -19.595 -16.972 1.00 91.69 98 GLY A C 1
ATOM 782 O O . GLY A 1 98 ? 36.303 -19.439 -17.545 1.00 91.69 98 GLY A O 1
ATOM 783 N N . SER A 1 99 ? 34.124 -18.959 -17.371 1.00 94.44 99 SER A N 1
ATOM 784 C CA . SER A 1 99 ? 34.066 -18.055 -18.541 1.00 94.44 99 SER A CA 1
ATOM 785 C C . SER A 1 99 ? 33.274 -16.766 -18.281 1.00 94.44 99 SER A C 1
ATOM 787 O O . SER A 1 99 ? 32.812 -16.092 -19.205 1.00 94.44 99 SER A O 1
ATOM 789 N N . PHE A 1 100 ? 33.112 -16.417 -17.006 1.00 94.75 100 PHE A N 1
ATOM 790 C CA . PHE A 1 100 ? 32.297 -15.293 -16.577 1.00 94.75 100 PHE A CA 1
ATOM 791 C C . PHE A 1 100 ? 32.847 -13.947 -17.058 1.00 94.75 100 PHE A C 1
ATOM 793 O O . PHE A 1 100 ? 34.049 -13.766 -17.249 1.00 94.75 100 PHE A O 1
ATOM 800 N N . LYS A 1 101 ? 31.953 -12.965 -17.189 1.00 94.56 101 LYS A N 1
ATOM 801 C CA . LYS A 1 101 ? 32.312 -11.578 -17.506 1.00 94.56 101 LYS A CA 1
ATOM 802 C C . LYS A 1 101 ? 31.952 -10.680 -16.336 1.00 94.56 101 LYS A C 1
ATOM 804 O O . LYS A 1 101 ? 30.777 -10.486 -16.038 1.00 94.56 101 LYS A O 1
ATOM 809 N N . HIS A 1 102 ? 32.973 -10.143 -15.679 1.00 93.06 102 HIS A N 1
ATOM 810 C CA . HIS A 1 102 ? 32.841 -9.261 -14.527 1.00 93.06 102 HIS A CA 1
ATOM 811 C C . HIS A 1 102 ? 33.625 -7.972 -14.753 1.00 93.06 102 HIS A C 1
ATOM 813 O O . HIS A 1 102 ? 34.805 -8.013 -15.092 1.00 93.06 102 HIS A O 1
ATOM 819 N N . ASP A 1 103 ? 32.974 -6.841 -14.509 1.00 92.94 103 ASP A N 1
ATOM 820 C CA . ASP A 1 103 ? 33.620 -5.540 -14.427 1.00 92.94 103 ASP A CA 1
ATOM 821 C C . ASP A 1 103 ? 33.960 -5.216 -12.954 1.00 92.94 103 ASP A C 1
ATOM 823 O O . ASP A 1 103 ? 33.051 -4.953 -12.155 1.00 92.94 103 ASP A O 1
ATOM 827 N N . PRO A 1 104 ? 35.251 -5.202 -12.574 1.00 89.69 104 PRO A N 1
ATOM 828 C CA . PRO A 1 104 ? 35.681 -4.877 -11.214 1.00 89.69 104 PRO A CA 1
ATOM 829 C C . PRO A 1 104 ? 35.587 -3.375 -10.898 1.00 89.69 104 PRO A C 1
ATOM 831 O O . PRO A 1 104 ? 35.650 -2.976 -9.733 1.00 89.69 104 PRO A O 1
ATOM 834 N N . THR A 1 105 ? 35.460 -2.527 -11.921 1.00 90.00 105 THR A N 1
ATOM 835 C CA . THR A 1 105 ? 35.339 -1.071 -11.783 1.00 90.00 105 THR A CA 1
ATOM 836 C C . THR A 1 105 ? 33.897 -0.624 -11.596 1.00 90.00 105 THR A C 1
ATOM 838 O O . THR A 1 105 ? 33.677 0.459 -11.063 1.00 90.00 105 THR A O 1
ATOM 841 N N . ALA A 1 106 ? 32.918 -1.463 -11.952 1.00 87.50 106 ALA A N 1
ATOM 842 C CA . ALA A 1 106 ? 31.497 -1.123 -11.899 1.00 87.50 106 ALA A CA 1
ATOM 843 C C . ALA A 1 106 ? 31.049 -0.588 -10.528 1.00 87.50 106 ALA A C 1
ATOM 845 O O . ALA A 1 106 ? 30.299 0.376 -10.468 1.00 87.50 106 ALA A O 1
ATOM 846 N N . TRP A 1 107 ? 31.544 -1.164 -9.424 1.00 87.19 107 TRP A N 1
ATOM 847 C CA . TRP A 1 107 ? 31.217 -0.681 -8.073 1.00 87.19 107 TRP A CA 1
ATOM 848 C C . TRP A 1 107 ? 32.011 0.559 -7.647 1.00 87.19 107 TRP A C 1
ATOM 850 O O . TRP A 1 107 ? 31.593 1.288 -6.756 1.00 87.19 107 TRP A O 1
ATOM 860 N N . ARG A 1 108 ? 33.181 0.782 -8.247 1.00 88.06 108 ARG A N 1
ATOM 861 C CA . ARG A 1 108 ? 34.118 1.855 -7.876 1.00 88.06 108 ARG A CA 1
ATOM 862 C C . ARG A 1 108 ? 33.885 3.147 -8.657 1.00 88.06 108 ARG A C 1
ATOM 864 O O . ARG A 1 108 ? 34.538 4.138 -8.369 1.00 88.06 108 ARG A O 1
ATOM 871 N N . SER A 1 109 ? 32.995 3.110 -9.642 1.00 88.19 109 SER A N 1
ATOM 872 C CA . SER A 1 109 ? 32.634 4.243 -10.483 1.00 88.19 109 SER A CA 1
ATOM 873 C C . SER A 1 109 ? 31.463 4.985 -9.844 1.00 88.19 109 SER A C 1
ATOM 875 O O . SER A 1 109 ? 30.320 4.581 -10.034 1.00 88.19 109 SER A O 1
ATOM 877 N N . PHE A 1 110 ? 31.763 6.020 -9.065 1.00 91.06 110 PHE A N 1
ATOM 878 C CA . PHE A 1 110 ? 30.786 6.940 -8.480 1.00 91.06 110 PHE A CA 1
ATOM 879 C C . PHE A 1 110 ? 31.456 8.302 -8.276 1.00 91.06 110 PHE A C 1
ATOM 881 O O . PHE A 1 110 ? 32.654 8.350 -7.974 1.00 91.06 110 PHE A O 1
ATOM 888 N N . ASP A 1 111 ? 30.680 9.376 -8.367 1.00 92.81 111 ASP A N 1
ATOM 889 C CA . ASP A 1 111 ? 31.108 10.704 -7.939 1.00 92.81 111 ASP A CA 1
ATOM 890 C C . ASP A 1 111 ? 30.516 11.034 -6.554 1.00 92.81 111 ASP A C 1
ATOM 892 O O . ASP A 1 111 ? 29.315 10.845 -6.326 1.00 92.81 111 ASP A O 1
ATOM 896 N N . PRO A 1 112 ? 31.320 11.514 -5.584 1.00 93.50 112 PRO A N 1
ATOM 897 C CA . PRO A 1 112 ? 30.798 11.923 -4.284 1.00 93.50 112 PRO A CA 1
ATOM 898 C C . PRO A 1 112 ? 29.693 12.981 -4.411 1.00 93.50 112 PRO A C 1
ATOM 900 O O . PRO A 1 112 ? 29.910 14.049 -4.979 1.00 93.50 112 PRO A O 1
ATOM 903 N N . GLY A 1 113 ? 28.515 12.684 -3.860 1.00 91.00 113 GLY A N 1
ATOM 904 C CA . GLY A 1 113 ? 27.348 13.571 -3.883 1.00 91.00 113 GLY A CA 1
ATOM 905 C C . GLY A 1 113 ? 26.485 13.494 -5.149 1.00 91.00 113 GLY A C 1
ATOM 906 O O . GLY A 1 113 ? 25.463 14.177 -5.220 1.00 91.00 113 GLY A O 1
ATOM 907 N N . GLU A 1 114 ? 26.813 12.648 -6.134 1.00 94.56 114 GLU A N 1
ATOM 908 C CA . GLU A 1 114 ? 26.002 12.491 -7.357 1.00 94.56 114 GLU A CA 1
ATOM 909 C C . GLU A 1 114 ? 24.550 12.064 -7.071 1.00 94.56 114 GLU A C 1
ATOM 911 O O . GLU A 1 114 ? 23.634 12.374 -7.836 1.00 94.56 114 GLU A O 1
ATOM 916 N N . ALA A 1 115 ? 24.321 11.370 -5.950 1.00 93.31 115 ALA A N 1
ATOM 917 C CA . ALA A 1 115 ? 23.016 10.844 -5.568 1.00 93.31 115 ALA A CA 1
ATOM 918 C C . ALA A 1 115 ? 22.251 11.744 -4.579 1.00 93.31 115 ALA A C 1
ATOM 920 O O . ALA A 1 115 ? 21.110 11.430 -4.227 1.00 93.31 115 ALA A O 1
ATOM 921 N N . ASP A 1 116 ? 22.823 12.871 -4.150 1.00 89.81 116 ASP A N 1
ATOM 922 C CA . ASP A 1 116 ? 22.235 13.716 -3.104 1.00 89.81 116 ASP A CA 1
ATOM 923 C C . ASP A 1 116 ? 20.923 14.358 -3.545 1.00 89.81 116 ASP A C 1
ATOM 925 O O . ASP A 1 116 ? 19.937 14.312 -2.813 1.00 89.81 116 ASP A O 1
ATOM 929 N N . ASN A 1 117 ? 20.861 14.888 -4.770 1.00 89.88 117 ASN A N 1
ATOM 930 C CA . ASN A 1 117 ? 19.627 15.468 -5.308 1.00 89.88 117 ASN A CA 1
ATOM 931 C C . ASN A 1 117 ? 18.492 14.436 -5.347 1.00 89.88 117 ASN A C 1
ATOM 933 O O . ASN A 1 117 ? 17.356 14.742 -4.978 1.00 89.88 117 ASN A O 1
ATOM 937 N N . LEU A 1 118 ? 18.808 13.198 -5.743 1.00 92.12 118 LEU A N 1
ATOM 938 C CA . LEU A 1 118 ? 17.861 12.086 -5.737 1.00 92.12 118 LEU A CA 1
ATOM 939 C C . LEU A 1 118 ? 17.419 11.748 -4.311 1.00 92.12 118 LEU A C 1
ATOM 941 O O . LEU A 1 118 ? 16.227 11.564 -4.081 1.00 92.12 118 LEU A O 1
ATOM 945 N N . ALA A 1 119 ? 18.347 11.685 -3.356 1.00 84.44 119 ALA A N 1
ATOM 946 C CA . ALA A 1 119 ? 18.030 11.431 -1.957 1.00 84.44 119 ALA A CA 1
ATOM 947 C C . ALA A 1 119 ? 17.169 12.540 -1.349 1.00 84.44 119 ALA A C 1
ATOM 949 O O . ALA A 1 119 ? 16.156 12.234 -0.730 1.00 84.44 119 ALA A O 1
ATOM 950 N N . VAL A 1 120 ? 17.505 13.812 -1.561 1.00 80.12 120 VAL A N 1
ATOM 951 C CA . VAL A 1 120 ? 16.724 14.959 -1.081 1.00 80.12 120 VAL A CA 1
ATOM 952 C C . VAL A 1 120 ? 15.314 14.931 -1.666 1.00 80.12 120 VAL A C 1
ATOM 954 O O . VAL A 1 120 ? 14.341 15.099 -0.929 1.00 80.12 120 VAL A O 1
ATOM 957 N N . GLU A 1 121 ? 15.175 14.681 -2.967 1.00 81.56 121 GLU A N 1
ATOM 958 C CA . GLU A 1 121 ? 13.870 14.605 -3.624 1.00 81.56 121 GLU A CA 1
ATOM 959 C C . GLU A 1 121 ? 13.058 13.391 -3.154 1.00 81.56 121 GLU A C 1
ATOM 961 O O . GLU A 1 121 ? 11.876 13.511 -2.821 1.00 81.56 121 GLU A O 1
ATOM 966 N N . ALA A 1 122 ? 13.697 12.230 -3.019 1.00 82.06 122 ALA A N 1
ATOM 967 C CA . ALA A 1 122 ? 13.078 11.031 -2.472 1.00 82.06 122 ALA A CA 1
ATOM 968 C C . ALA A 1 122 ? 12.625 11.240 -1.020 1.00 82.06 122 ALA A C 1
ATOM 970 O O . ALA A 1 122 ? 11.502 10.889 -0.653 1.00 82.06 122 ALA A O 1
ATOM 971 N N . LEU A 1 123 ? 13.459 11.886 -0.204 1.00 70.94 123 LEU A N 1
ATOM 972 C CA . LEU A 1 123 ? 13.147 12.262 1.168 1.00 70.94 123 LEU A CA 1
ATOM 973 C C . LEU A 1 123 ? 12.044 13.317 1.233 1.00 70.94 123 LEU A C 1
ATOM 975 O O . LEU A 1 123 ? 11.280 13.278 2.183 1.00 70.94 123 LEU A O 1
ATOM 979 N N . LYS A 1 124 ? 11.885 14.225 0.261 1.00 70.12 124 LYS A N 1
ATOM 980 C CA . LYS A 1 124 ? 10.714 15.125 0.170 1.00 70.12 124 LYS A CA 1
ATOM 981 C C . LYS A 1 124 ? 9.432 14.367 -0.179 1.00 70.12 124 LYS A C 1
ATOM 983 O O . LYS A 1 124 ? 8.395 14.576 0.445 1.00 70.12 124 LYS A O 1
ATOM 988 N N . ASN A 1 125 ? 9.505 13.429 -1.115 1.00 61.50 125 ASN A N 1
ATOM 989 C CA . ASN A 1 125 ? 8.361 12.600 -1.496 1.00 61.50 125 ASN A CA 1
ATOM 990 C C . ASN A 1 125 ? 7.951 11.633 -0.371 1.00 61.50 125 ASN A C 1
ATOM 992 O O . ASN A 1 125 ? 6.769 11.352 -0.173 1.00 61.50 125 ASN A O 1
ATOM 996 N N . ILE A 1 126 ? 8.907 11.202 0.454 1.00 56.09 126 ILE A N 1
ATOM 997 C CA . ILE A 1 126 ? 8.671 10.383 1.655 1.00 56.09 126 ILE A CA 1
ATOM 998 C C . ILE A 1 126 ? 8.466 11.213 2.907 1.00 56.09 126 ILE A C 1
ATOM 1000 O O . ILE A 1 126 ? 7.815 10.754 3.846 1.00 56.09 126 ILE A O 1
ATOM 1004 N N . LYS A 1 127 ? 8.842 12.492 2.890 1.00 43.38 127 LYS A N 1
ATOM 1005 C CA . LYS A 1 127 ? 8.218 13.484 3.754 1.00 43.38 127 LYS A CA 1
ATOM 1006 C C . LYS A 1 127 ? 6.718 13.505 3.499 1.00 43.38 127 LYS A C 1
ATOM 1008 O O . LYS A 1 127 ? 6.050 13.794 4.458 1.00 43.38 127 LYS A O 1
ATOM 1013 N N . GLY A 1 128 ? 6.178 13.045 2.363 1.00 43.97 128 GLY A N 1
ATOM 1014 C CA . GLY A 1 128 ? 4.757 12.701 2.198 1.00 43.97 128 GLY A CA 1
ATOM 1015 C C . GLY A 1 128 ? 4.247 11.567 3.112 1.00 43.97 128 GLY A C 1
ATOM 1016 O O . GLY A 1 128 ? 3.094 11.593 3.522 1.00 43.97 128 GLY A O 1
ATOM 1017 N N . LEU A 1 129 ? 5.097 10.616 3.520 1.00 43.03 129 LEU A N 1
ATOM 1018 C CA . LEU A 1 129 ? 4.828 9.601 4.555 1.00 43.03 129 LEU A CA 1
ATOM 1019 C C . LEU A 1 129 ? 5.004 10.172 5.981 1.00 43.03 129 LEU A C 1
ATOM 1021 O O . LEU A 1 129 ? 4.257 9.801 6.887 1.00 43.03 129 LEU A O 1
ATOM 1025 N N . LYS A 1 130 ? 5.928 11.131 6.182 1.00 43.44 130 LYS A N 1
ATOM 1026 C CA . LYS A 1 130 ? 5.955 11.981 7.394 1.00 43.44 130 LYS A CA 1
ATOM 1027 C C . LYS A 1 130 ? 4.739 12.911 7.455 1.00 43.44 130 LYS A C 1
ATOM 1029 O O . LYS A 1 130 ? 4.195 13.092 8.531 1.00 43.44 130 LYS A O 1
ATOM 1034 N N . THR A 1 131 ? 4.259 13.423 6.323 1.00 49.78 131 THR A N 1
ATOM 1035 C CA . THR A 1 131 ? 3.015 14.175 6.147 1.00 49.78 131 THR A CA 1
ATOM 1036 C C . THR A 1 131 ? 1.850 13.251 6.406 1.00 49.78 131 THR A C 1
ATOM 1038 O O . THR A 1 131 ? 0.888 13.691 6.988 1.00 49.78 131 THR A O 1
ATOM 1041 N N . PHE A 1 132 ? 1.933 11.971 6.059 1.00 53.34 132 PHE A N 1
ATOM 1042 C CA . PHE A 1 132 ? 0.906 10.986 6.368 1.00 53.34 132 PHE A CA 1
ATOM 1043 C C . PHE A 1 132 ? 0.811 10.706 7.869 1.00 53.34 132 PHE A C 1
ATOM 1045 O O . PHE A 1 132 ? -0.264 10.761 8.448 1.00 53.34 132 PHE A O 1
ATOM 1052 N N . HIS A 1 133 ? 1.943 10.476 8.538 1.00 55.25 133 HIS A N 1
ATOM 1053 C CA . HIS A 1 133 ? 1.972 10.360 9.994 1.00 55.25 133 HIS A CA 1
ATOM 1054 C C . HIS A 1 133 ? 1.561 11.676 10.679 1.00 55.25 133 HIS A C 1
ATOM 1056 O O . HIS A 1 133 ? 0.749 11.650 11.593 1.00 55.25 133 HIS A O 1
ATOM 1062 N N . SER A 1 134 ? 2.037 12.823 10.192 1.00 59.25 134 SER A N 1
ATOM 1063 C CA . SER A 1 134 ? 1.663 14.155 10.675 1.00 59.25 134 SER A CA 1
ATOM 1064 C C . SER A 1 134 ? 0.194 14.486 10.395 1.00 59.25 134 SER A C 1
ATOM 1066 O O . SER A 1 134 ? -0.433 15.100 11.241 1.00 59.25 134 SER A O 1
ATOM 1068 N N . ARG A 1 135 ? -0.396 14.032 9.282 1.00 64.94 135 ARG A N 1
ATOM 1069 C CA . ARG A 1 135 ? -1.827 14.153 8.947 1.00 64.94 135 ARG A CA 1
ATOM 1070 C C . ARG A 1 135 ? -2.668 13.257 9.834 1.00 64.94 135 ARG A C 1
ATOM 1072 O O . ARG A 1 135 ? -3.689 13.720 10.323 1.00 64.94 135 ARG A O 1
ATOM 1079 N N . ILE A 1 136 ? -2.216 12.031 10.104 1.00 68.31 136 ILE A N 1
ATOM 1080 C CA . ILE A 1 136 ? -2.874 11.148 11.067 1.00 68.31 136 ILE A CA 1
ATOM 1081 C C . ILE A 1 136 ? -2.816 11.768 12.468 1.00 68.31 136 ILE A C 1
ATOM 1083 O O . ILE A 1 136 ? -3.852 11.906 13.108 1.00 68.31 136 ILE A O 1
ATOM 1087 N N . LYS A 1 137 ? -1.638 12.217 12.917 1.00 74.00 137 LYS A N 1
ATOM 1088 C CA . LYS A 1 137 ? -1.421 12.855 14.224 1.00 74.00 137 LYS A CA 1
ATOM 1089 C C . LYS A 1 137 ? -2.207 14.163 14.361 1.00 74.00 137 LYS A C 1
ATOM 1091 O O . LYS A 1 137 ? -2.944 14.328 15.324 1.00 74.00 137 LYS A O 1
ATOM 1096 N N . ALA A 1 138 ? -2.126 15.065 13.383 1.00 75.06 138 ALA A N 1
ATOM 1097 C CA . ALA A 1 138 ? -2.845 16.340 13.376 1.00 75.06 138 ALA A CA 1
ATOM 1098 C C . ALA A 1 138 ? -4.358 16.159 13.197 1.00 75.06 138 ALA A C 1
ATOM 1100 O O . ALA A 1 138 ? -5.135 16.862 13.835 1.00 75.06 138 ALA A O 1
ATOM 1101 N N . GLY A 1 139 ? -4.791 15.218 12.355 1.00 75.44 139 GLY A N 1
ATOM 1102 C CA . GLY A 1 139 ? -6.198 14.865 12.172 1.00 75.44 139 GLY A CA 1
ATOM 1103 C C . GLY A 1 139 ? -6.801 14.271 13.442 1.00 75.44 139 GLY A C 1
ATOM 1104 O O . GLY A 1 139 ? -7.880 14.690 13.858 1.00 75.44 139 GLY A O 1
ATOM 1105 N N . TRP A 1 140 ? -6.072 13.365 14.099 1.00 80.06 140 TRP A N 1
ATOM 1106 C CA . TRP A 1 140 ? -6.437 12.796 15.395 1.00 80.06 140 TRP A CA 1
ATOM 1107 C C . TRP A 1 140 ? -6.491 13.860 16.495 1.00 80.06 140 TRP A C 1
ATOM 1109 O O . TRP A 1 140 ? -7.481 13.943 17.218 1.00 80.06 140 TRP A O 1
ATOM 1119 N N . GLU A 1 141 ? -5.482 14.725 16.586 1.00 80.69 141 GLU A N 1
ATOM 1120 C CA . GLU A 1 141 ? -5.426 15.785 17.594 1.00 80.69 141 GLU A CA 1
ATOM 1121 C C . GLU A 1 141 ? -6.530 16.829 17.385 1.00 80.69 141 GLU A C 1
ATOM 1123 O O . GLU A 1 141 ? -7.235 17.186 18.326 1.00 80.69 141 GLU A O 1
ATOM 1128 N N . LYS A 1 142 ? -6.775 17.253 16.139 1.00 78.56 142 LYS A N 1
ATOM 1129 C CA . LYS A 1 142 ? -7.891 18.148 15.801 1.00 78.56 142 LYS A CA 1
ATOM 1130 C C . LYS A 1 142 ? -9.239 17.519 16.151 1.00 78.56 142 LYS A C 1
ATOM 1132 O O . LYS A 1 142 ? -10.106 18.206 16.684 1.00 78.56 142 LYS A O 1
ATOM 1137 N N . HIS A 1 143 ? -9.412 16.225 15.877 1.00 73.25 143 HIS A N 1
ATOM 1138 C CA . HIS A 1 143 ? -10.616 15.489 16.256 1.00 73.25 143 HIS A CA 1
ATOM 1139 C C . HIS A 1 143 ? -10.799 15.447 17.782 1.00 73.25 143 HIS A C 1
ATOM 1141 O O . HIS A 1 143 ? -11.892 15.716 18.272 1.00 73.25 143 HIS A O 1
ATOM 1147 N N . ARG A 1 144 ? -9.717 15.185 18.528 1.00 73.69 144 ARG A N 1
ATOM 1148 C CA . ARG A 1 144 ? -9.684 15.141 19.998 1.00 73.69 144 ARG A CA 1
ATOM 1149 C C . ARG A 1 144 ? -10.004 16.497 20.639 1.00 73.69 144 ARG A C 1
ATOM 1151 O O . ARG A 1 144 ? -10.734 16.544 21.624 1.00 73.69 144 ARG A O 1
ATOM 1158 N N . VAL A 1 145 ? -9.470 17.589 20.086 1.00 69.88 145 VAL A N 1
ATOM 1159 C CA . VAL A 1 145 ? -9.644 18.965 20.593 1.00 69.88 145 VAL A CA 1
ATOM 1160 C C . VAL A 1 145 ? -11.028 19.537 20.272 1.00 69.88 145 VAL A C 1
ATOM 1162 O O . VAL A 1 145 ? -11.552 20.321 21.058 1.00 69.88 145 VAL A O 1
ATOM 1165 N N . ALA A 1 146 ? -11.663 19.130 19.168 1.00 67.94 146 ALA A N 1
ATOM 1166 C CA . ALA A 1 146 ? -12.958 19.654 18.717 1.00 67.94 146 ALA A CA 1
ATOM 1167 C C . ALA A 1 146 ? -14.165 19.300 19.619 1.00 67.94 146 ALA A C 1
ATOM 1169 O O . ALA A 1 146 ? -15.307 19.388 19.170 1.00 67.94 146 ALA A O 1
ATOM 1170 N N . GLY A 1 147 ? -13.957 18.858 20.864 1.00 54.28 147 GLY A N 1
ATOM 1171 C CA . GLY A 1 147 ? -15.028 18.561 21.824 1.00 54.28 147 GLY A CA 1
ATOM 1172 C C . GLY A 1 147 ? -15.904 17.362 21.451 1.00 54.28 147 GLY A C 1
ATOM 1173 O O . GLY A 1 147 ? -16.735 16.935 22.251 1.00 54.28 147 GLY A O 1
ATOM 1174 N N . LYS A 1 148 ? -15.674 16.754 20.280 1.00 52.03 148 LYS A N 1
ATOM 1175 C CA . LYS A 1 148 ? -16.065 15.384 19.976 1.00 52.03 148 LYS A CA 1
ATOM 1176 C C . LYS A 1 148 ? -15.170 14.485 20.816 1.00 52.03 148 LYS A C 1
ATOM 1178 O O . LYS A 1 148 ? -14.213 13.900 20.314 1.00 52.03 148 LYS A O 1
ATOM 1183 N N . ASN A 1 149 ? -15.469 14.386 22.114 1.00 45.00 149 ASN A N 1
ATOM 1184 C CA . ASN A 1 149 ? -15.186 13.151 22.827 1.00 45.00 149 ASN A CA 1
ATOM 1185 C C . ASN A 1 149 ? -15.612 12.048 21.861 1.00 45.00 149 ASN A C 1
ATOM 1187 O O . ASN A 1 149 ? -16.797 11.946 21.547 1.00 45.00 149 ASN A O 1
ATOM 1191 N N . VAL A 1 150 ? -14.639 11.310 21.316 1.00 49.75 150 VAL A N 1
ATOM 1192 C CA . VAL A 1 150 ? -14.873 9.975 20.771 1.00 49.75 150 VAL A CA 1
ATOM 1193 C C . VAL A 1 150 ? -15.817 9.368 21.790 1.00 49.75 150 VAL A C 1
ATOM 1195 O O . VAL A 1 150 ? -15.403 9.267 22.946 1.00 49.75 150 VAL A O 1
ATOM 1198 N N . GLU A 1 151 ? -17.089 9.130 21.456 1.00 46.91 151 GLU A N 1
ATOM 1199 C CA . GLU A 1 151 ? -17.996 8.482 22.404 1.00 46.91 151 GLU A CA 1
ATOM 1200 C C . GLU A 1 151 ? -17.217 7.290 22.960 1.00 46.91 151 GLU A C 1
ATOM 1202 O O . GLU A 1 151 ? -16.741 6.472 22.175 1.00 46.91 151 GLU A O 1
ATOM 1207 N N . ALA A 1 152 ? -16.914 7.327 24.258 1.00 48.25 152 ALA A N 1
A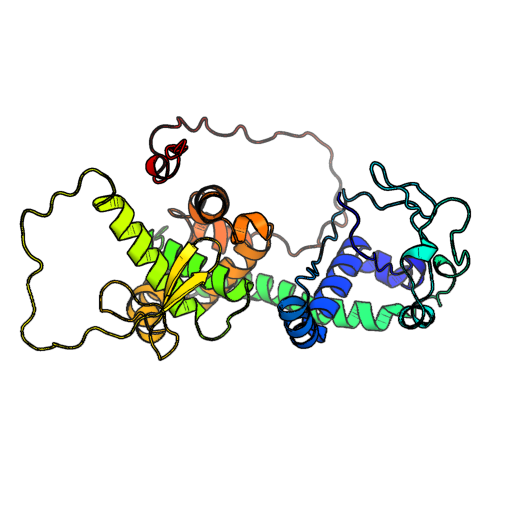TOM 1208 C CA . ALA A 1 152 ? -15.735 6.700 24.845 1.00 48.25 152 ALA A CA 1
ATOM 1209 C C . ALA A 1 152 ? -15.402 5.325 24.230 1.00 48.25 152 ALA A C 1
ATOM 1211 O O . ALA A 1 152 ? -16.112 4.351 24.460 1.00 48.25 152 ALA A O 1
ATOM 1212 N N . GLY A 1 153 ? -14.341 5.243 23.418 1.00 62.78 153 GLY A N 1
ATOM 1213 C CA . GLY A 1 153 ? -13.871 3.970 22.858 1.00 62.78 153 GLY A CA 1
ATOM 1214 C C . GLY A 1 153 ? -14.799 3.288 21.842 1.00 62.78 153 GLY A C 1
ATOM 1215 O O . GLY A 1 153 ? -14.710 2.071 21.683 1.00 62.78 153 GLY A O 1
ATOM 1216 N N . ARG A 1 154 ? -15.689 4.016 21.151 1.00 81.81 154 ARG A N 1
ATOM 1217 C CA . ARG A 1 154 ? -16.471 3.441 20.044 1.00 81.81 154 ARG A CA 1
ATOM 1218 C C . ARG A 1 154 ? -15.550 2.996 18.909 1.00 81.81 154 ARG A C 1
ATOM 1220 O O . ARG A 1 154 ? -14.748 3.770 18.395 1.00 81.81 154 ARG A O 1
ATOM 1227 N N . GLU A 1 155 ? -15.725 1.751 18.493 1.00 91.12 155 GLU A N 1
ATOM 1228 C CA . GLU A 1 155 ? -14.972 1.117 17.415 1.00 91.12 155 GLU A CA 1
ATOM 1229 C C . GLU A 1 155 ? -15.895 0.857 16.216 1.00 91.12 155 GLU A C 1
ATOM 1231 O O . GLU A 1 155 ? -17.066 0.499 16.407 1.00 91.12 155 GLU A O 1
ATOM 1236 N N . PRO A 1 156 ? -15.415 1.017 14.968 1.00 92.94 156 PRO A N 1
ATOM 1237 C CA . PRO A 1 156 ? -16.164 0.585 13.801 1.00 92.94 156 PRO A CA 1
ATOM 1238 C C . PRO A 1 156 ? -16.505 -0.902 13.900 1.00 92.94 156 PRO A C 1
ATOM 1240 O O . PRO A 1 156 ? -15.705 -1.719 14.356 1.00 92.94 156 PRO A O 1
ATOM 1243 N N . GLY A 1 157 ? -17.691 -1.281 13.428 1.00 94.69 157 GLY A N 1
ATOM 1244 C CA . GLY A 1 157 ? -18.084 -2.685 13.419 1.00 94.69 157 GLY A CA 1
ATOM 1245 C C . GLY A 1 157 ? -17.136 -3.544 12.572 1.00 94.69 157 GLY A C 1
ATOM 1246 O O . GLY A 1 157 ? -16.562 -3.092 11.579 1.00 94.69 157 GLY A O 1
ATOM 1247 N N . ARG A 1 158 ? -17.022 -4.835 12.912 1.00 95.94 158 ARG A N 1
ATOM 1248 C CA . ARG A 1 158 ? -16.150 -5.810 12.218 1.00 95.94 158 ARG A CA 1
ATOM 1249 C C . ARG A 1 158 ? -16.323 -5.828 10.701 1.00 95.94 158 ARG A C 1
ATOM 1251 O O . ARG A 1 158 ? -15.356 -6.069 9.980 1.00 95.94 158 ARG A O 1
ATOM 1258 N N . PHE A 1 159 ? -17.552 -5.608 10.231 1.00 96.31 159 PHE A N 1
ATOM 1259 C CA . PHE A 1 159 ? -17.882 -5.523 8.810 1.00 96.31 159 PHE A CA 1
ATOM 1260 C C . PHE A 1 159 ? -17.273 -4.273 8.163 1.00 96.31 159 PHE A C 1
ATOM 1262 O O . PHE A 1 159 ? -16.675 -4.374 7.095 1.00 96.31 159 PHE A O 1
ATOM 1269 N N . GLN A 1 160 ? -17.364 -3.116 8.829 1.00 97.81 160 GLN A N 1
ATOM 1270 C CA . GLN A 1 160 ? -16.734 -1.873 8.381 1.00 97.81 160 GLN A CA 1
ATOM 1271 C C . GLN A 1 160 ? -15.211 -2.015 8.347 1.00 97.81 160 GLN A C 1
ATOM 1273 O O . GLN A 1 160 ? -14.609 -1.688 7.329 1.00 97.81 160 GLN A O 1
ATOM 1278 N N . VAL A 1 161 ? -14.599 -2.572 9.400 1.00 97.69 161 VAL A N 1
ATOM 1279 C CA . VAL A 1 161 ? -13.141 -2.797 9.448 1.00 97.69 161 VAL A CA 1
ATOM 1280 C C . VAL A 1 161 ? -12.693 -3.773 8.357 1.00 97.69 161 VAL A C 1
ATOM 1282 O O . VAL A 1 161 ? -11.703 -3.516 7.678 1.00 97.69 161 VAL A O 1
ATOM 1285 N N . MET A 1 162 ? -13.437 -4.865 8.135 1.00 97.50 162 MET A N 1
ATOM 1286 C CA . MET A 1 162 ? -13.131 -5.822 7.064 1.00 97.50 162 MET A CA 1
ATOM 1287 C C . MET A 1 162 ? -13.183 -5.135 5.700 1.00 97.50 162 MET A C 1
ATOM 1289 O O . MET A 1 162 ? -12.255 -5.269 4.910 1.00 97.50 162 MET A O 1
ATOM 1293 N N . SER A 1 163 ? -14.245 -4.372 5.439 1.00 97.94 163 SER A N 1
ATOM 1294 C CA . SER A 1 163 ? -14.421 -3.674 4.168 1.00 97.94 163 SER A CA 1
ATOM 1295 C C . SER A 1 163 ? -13.344 -2.615 3.936 1.00 97.94 163 SER A C 1
ATOM 1297 O O . SER A 1 163 ? -12.792 -2.547 2.841 1.00 97.94 163 SER A O 1
ATOM 1299 N N . LEU A 1 164 ? -13.012 -1.823 4.963 1.00 98.00 164 LEU A N 1
ATOM 1300 C CA . LEU A 1 164 ? -11.963 -0.804 4.908 1.00 98.00 164 LEU A CA 1
ATOM 1301 C C . LEU A 1 164 ? -10.600 -1.428 4.598 1.00 98.00 164 LEU A C 1
ATOM 1303 O O . LEU A 1 164 ? -9.915 -0.990 3.676 1.00 98.00 164 LEU A O 1
ATOM 1307 N N . LEU A 1 165 ? -10.214 -2.469 5.342 1.00 96.94 165 LEU A N 1
ATOM 1308 C CA . LEU A 1 165 ? -8.916 -3.112 5.160 1.00 96.94 165 LEU A CA 1
ATOM 1309 C C . LEU A 1 165 ? -8.834 -3.880 3.838 1.00 96.94 165 LEU A C 1
ATOM 1311 O O . LEU A 1 165 ? -7.788 -3.851 3.204 1.00 96.94 165 LEU A O 1
ATOM 1315 N N . GLN A 1 166 ? -9.910 -4.520 3.373 1.00 96.00 166 GLN A N 1
ATOM 1316 C CA . GLN A 1 166 ? -9.924 -5.164 2.053 1.00 96.00 166 GLN A CA 1
ATOM 1317 C C . GLN A 1 166 ? -9.863 -4.133 0.916 1.00 96.00 166 GLN A C 1
ATOM 1319 O O . GLN A 1 166 ? -9.152 -4.354 -0.062 1.00 96.00 166 GLN A O 1
ATOM 1324 N N . ALA A 1 167 ? -10.533 -2.982 1.053 1.00 93.81 167 ALA A N 1
ATOM 1325 C CA . ALA A 1 167 ? -10.410 -1.886 0.094 1.00 93.81 167 ALA A CA 1
ATOM 1326 C C . ALA A 1 167 ? -8.976 -1.335 0.062 1.00 93.81 167 ALA A C 1
ATOM 1328 O O . ALA A 1 167 ? -8.374 -1.238 -1.003 1.00 93.81 167 ALA A O 1
ATOM 1329 N N . ALA A 1 168 ? -8.382 -1.052 1.222 1.00 87.81 168 ALA A N 1
ATOM 1330 C CA . ALA A 1 168 ? -6.998 -0.592 1.312 1.00 87.81 168 ALA A CA 1
ATOM 1331 C C . ALA A 1 168 ? -6.001 -1.638 0.763 1.00 87.81 168 ALA A C 1
ATOM 1333 O O . ALA A 1 168 ? -5.081 -1.292 0.023 1.00 87.81 168 ALA A O 1
ATOM 1334 N N . ARG A 1 169 ? -6.216 -2.928 1.050 1.00 89.44 169 ARG A N 1
ATOM 1335 C CA . ARG A 1 169 ? -5.447 -4.065 0.507 1.00 89.44 169 ARG A CA 1
ATOM 1336 C C . ARG A 1 169 ? -5.499 -4.108 -1.023 1.00 89.44 169 ARG A C 1
ATOM 1338 O O . ARG A 1 169 ? -4.465 -4.308 -1.654 1.00 89.44 169 ARG A O 1
ATOM 1345 N N . HIS A 1 170 ? -6.679 -3.906 -1.612 1.00 87.88 170 HIS A N 1
ATOM 1346 C CA . HIS A 1 170 ? -6.880 -3.864 -3.067 1.00 87.88 170 HIS A CA 1
ATOM 1347 C C . HIS A 1 170 ? -6.214 -2.645 -3.707 1.00 87.88 170 HIS A C 1
ATOM 1349 O O . HIS A 1 170 ? -5.458 -2.795 -4.666 1.00 87.88 170 HIS A O 1
ATOM 1355 N N . PHE A 1 171 ? -6.364 -1.468 -3.093 1.00 77.94 171 PHE A N 1
ATOM 1356 C CA . PHE A 1 171 ? -5.703 -0.235 -3.531 1.00 77.94 171 PHE A CA 1
ATOM 1357 C C . PHE A 1 171 ? -4.171 -0.370 -3.575 1.00 77.94 171 PHE A C 1
ATOM 1359 O O . PHE A 1 171 ? -3.523 0.074 -4.523 1.00 77.94 171 PHE A O 1
ATOM 1366 N N . LEU A 1 172 ? -3.572 -1.041 -2.584 1.00 69.56 172 LEU A N 1
ATOM 1367 C CA . LEU A 1 172 ? -2.127 -1.302 -2.552 1.00 69.56 172 LEU A CA 1
ATOM 1368 C C . LEU A 1 172 ? -1.655 -2.290 -3.636 1.00 69.56 172 LEU A C 1
ATOM 1370 O O . LEU A 1 172 ? -0.453 -2.388 -3.896 1.00 69.56 172 LEU A O 1
ATOM 1374 N N . HIS A 1 173 ? -2.565 -3.025 -4.280 1.00 63.19 173 HIS A N 1
ATOM 1375 C CA . HIS A 1 173 ? -2.236 -4.092 -5.225 1.00 63.19 173 HIS A CA 1
ATOM 1376 C C . HIS A 1 173 ? -2.585 -3.845 -6.689 1.00 63.19 173 HIS A C 1
ATOM 1378 O O . HIS A 1 173 ? -2.220 -4.694 -7.505 1.00 63.19 173 HIS A O 1
ATOM 1384 N N . GLY A 1 174 ? -3.085 -2.657 -7.037 1.00 48.62 174 GLY A N 1
ATOM 1385 C CA . GLY A 1 174 ? -2.954 -2.141 -8.404 1.00 48.62 174 GLY A CA 1
ATOM 1386 C C . GLY A 1 174 ? -4.241 -1.758 -9.126 1.00 48.62 174 GLY A C 1
ATOM 1387 O O . GLY A 1 174 ? -4.209 -1.659 -10.347 1.00 48.62 174 GLY A O 1
ATOM 1388 N N . ASP A 1 175 ? -5.344 -1.508 -8.422 1.00 53.25 175 ASP A N 1
ATOM 1389 C CA . ASP A 1 175 ? -6.524 -0.879 -9.026 1.00 53.25 175 ASP A CA 1
ATOM 1390 C C . ASP A 1 175 ? -6.906 0.374 -8.228 1.00 53.25 175 ASP A C 1
ATOM 1392 O O . ASP A 1 175 ? -7.025 0.338 -7.002 1.00 53.25 175 ASP A O 1
ATOM 1396 N N . ILE A 1 176 ? -7.046 1.502 -8.923 1.00 53.00 176 ILE A N 1
ATOM 1397 C CA . ILE A 1 176 ? -7.349 2.807 -8.322 1.00 53.00 176 ILE A CA 1
ATOM 1398 C C . ILE A 1 176 ? -8.867 3.018 -8.235 1.00 53.00 176 ILE A C 1
ATOM 1400 O O . ILE A 1 176 ? -9.342 3.714 -7.339 1.00 53.00 176 ILE A O 1
ATOM 1404 N N . GLU A 1 177 ? -9.645 2.391 -9.119 1.00 57.94 177 GLU A N 1
ATOM 1405 C CA . GLU A 1 177 ? -11.070 2.697 -9.288 1.00 57.94 177 GLU A CA 1
ATOM 1406 C C . GLU A 1 177 ? -11.982 1.741 -8.514 1.00 57.94 177 GLU A C 1
ATOM 1408 O O . GLU A 1 177 ? -13.066 2.116 -8.058 1.00 57.94 177 GLU A O 1
ATOM 1413 N N . LYS A 1 178 ? -11.538 0.499 -8.314 1.00 82.81 178 LYS A N 1
ATOM 1414 C CA . LYS A 1 178 ? -12.336 -0.577 -7.704 1.00 82.81 178 LYS A CA 1
ATOM 1415 C C . LYS A 1 178 ? -12.096 -0.927 -6.225 1.00 82.81 178 LYS A C 1
ATOM 1417 O O . LYS A 1 178 ? -12.866 -1.761 -5.735 1.00 82.81 178 LYS A O 1
ATOM 1422 N N . PRO A 1 179 ? -11.172 -0.313 -5.456 1.00 85.06 179 PRO A N 1
ATOM 1423 C CA . PRO A 1 179 ? -10.944 -0.668 -4.052 1.00 85.06 179 PRO A CA 1
ATOM 1424 C C . PRO A 1 179 ? -12.208 -0.730 -3.197 1.00 85.06 179 PRO A C 1
ATOM 1426 O O . PRO A 1 179 ? -12.439 -1.698 -2.475 1.00 85.06 179 PRO A O 1
ATOM 1429 N N . LYS A 1 180 ? -13.068 0.286 -3.313 1.00 90.00 180 LYS A N 1
ATOM 1430 C CA . LYS A 1 180 ? -14.330 0.372 -2.567 1.00 90.00 180 LYS A CA 1
ATOM 1431 C C . LYS A 1 180 ? -15.291 -0.766 -2.934 1.00 90.00 180 LYS A C 1
ATOM 1433 O O . LYS A 1 180 ? -15.894 -1.381 -2.056 1.00 90.00 180 LYS A O 1
ATOM 1438 N N . SER A 1 181 ? -15.385 -1.077 -4.227 1.00 93.62 181 SER A N 1
ATOM 1439 C CA . SER A 1 181 ? -16.190 -2.184 -4.750 1.00 93.62 181 SER A CA 1
ATOM 1440 C C . SER A 1 181 ? -15.703 -3.533 -4.210 1.00 93.62 181 SER A C 1
ATOM 1442 O O . SER A 1 181 ? -16.491 -4.304 -3.657 1.00 93.62 181 SER A O 1
ATOM 1444 N N . PHE A 1 182 ? -14.392 -3.780 -4.286 1.00 94.31 182 PHE A N 1
ATOM 1445 C CA . PHE A 1 182 ? -13.769 -5.004 -3.786 1.00 94.31 182 PHE A CA 1
ATOM 1446 C C . PHE A 1 182 ? -13.940 -5.158 -2.272 1.00 94.31 182 PHE A C 1
ATOM 1448 O O . PHE A 1 182 ? -14.383 -6.207 -1.799 1.00 94.31 182 PHE A O 1
ATOM 1455 N N . GLY A 1 183 ? -13.638 -4.105 -1.506 1.00 95.38 183 GLY A N 1
ATOM 1456 C CA . GLY A 1 183 ? -13.711 -4.129 -0.048 1.00 95.38 183 GLY A CA 1
ATOM 1457 C C . GLY A 1 183 ? -15.105 -4.483 0.462 1.00 95.38 183 GLY A C 1
ATOM 1458 O O . GLY A 1 183 ? -15.251 -5.395 1.283 1.00 95.38 183 GLY A O 1
ATOM 1459 N N . LEU A 1 184 ? -16.138 -3.838 -0.096 1.00 96.56 184 LEU A N 1
ATOM 1460 C CA . LEU A 1 184 ? -17.525 -4.137 0.254 1.00 96.56 184 LEU A CA 1
ATOM 1461 C C . LEU A 1 184 ? -17.904 -5.571 -0.138 1.00 96.56 184 LEU A C 1
ATOM 1463 O O . LEU A 1 184 ? -18.505 -6.290 0.661 1.00 96.56 184 LEU A O 1
ATOM 1467 N N . ASN A 1 185 ? -17.529 -6.009 -1.343 1.00 96.25 185 ASN A N 1
ATOM 1468 C CA . ASN A 1 185 ? -17.822 -7.354 -1.833 1.00 96.25 185 ASN A CA 1
ATOM 1469 C C . ASN A 1 185 ? -17.225 -8.442 -0.928 1.00 96.25 185 ASN A C 1
ATOM 1471 O O . ASN A 1 185 ? -17.939 -9.360 -0.520 1.00 96.25 185 ASN A O 1
ATOM 1475 N N . ARG A 1 186 ? -15.945 -8.322 -0.558 1.00 95.06 186 ARG A N 1
ATOM 1476 C CA . ARG A 1 186 ? -15.276 -9.291 0.322 1.00 95.06 186 ARG A CA 1
ATOM 1477 C C . ARG A 1 186 ? -15.867 -9.302 1.724 1.00 95.06 186 ARG A C 1
ATOM 1479 O O . ARG A 1 186 ? -16.063 -10.376 2.288 1.00 95.06 186 ARG A O 1
ATOM 1486 N N . ALA A 1 187 ? -16.222 -8.143 2.276 1.00 95.75 187 ALA A N 1
ATOM 1487 C CA . ALA A 1 187 ? -16.890 -8.087 3.572 1.00 95.75 187 ALA A CA 1
ATOM 1488 C C . ALA A 1 187 ? -18.243 -8.826 3.556 1.00 95.75 187 ALA A C 1
ATOM 1490 O O . ALA A 1 187 ? -18.532 -9.587 4.482 1.00 95.75 187 ALA A O 1
ATOM 1491 N N . ILE A 1 188 ? -19.044 -8.662 2.493 1.00 94.00 188 ILE A N 1
ATOM 1492 C CA . ILE A 1 188 ? -20.310 -9.397 2.309 1.00 94.00 188 ILE A CA 1
ATOM 1493 C C . ILE A 1 188 ? -20.043 -10.896 2.160 1.00 94.00 188 ILE A C 1
ATOM 1495 O O . ILE A 1 188 ? -20.689 -11.700 2.833 1.00 94.00 188 ILE A O 1
ATOM 1499 N N . PHE A 1 189 ? -19.075 -11.274 1.324 1.00 92.94 189 PHE A N 1
ATOM 1500 C CA . PHE A 1 189 ? -18.706 -12.668 1.097 1.00 92.94 189 PHE A CA 1
ATOM 1501 C C . PHE A 1 189 ? -18.313 -13.379 2.398 1.00 92.94 189 PHE A C 1
ATOM 1503 O O . PHE A 1 189 ? -18.876 -14.425 2.720 1.00 92.94 189 PHE A O 1
ATOM 1510 N N . TYR A 1 190 ? -17.415 -12.795 3.195 1.00 89.25 190 TYR A N 1
ATOM 1511 C CA . TYR A 1 190 ? -16.977 -13.393 4.458 1.00 89.25 190 TYR A CA 1
ATOM 1512 C C . TYR A 1 190 ? -18.079 -13.423 5.522 1.00 89.25 190 TYR A C 1
ATOM 1514 O O . TYR A 1 190 ? -18.155 -14.377 6.301 1.00 89.25 190 TYR A O 1
ATOM 1522 N N . ALA A 1 191 ? -18.959 -12.417 5.549 1.00 89.81 191 ALA A N 1
ATOM 1523 C CA . ALA A 1 191 ? -20.137 -12.442 6.410 1.00 89.81 191 ALA A CA 1
ATOM 1524 C C . ALA A 1 191 ? -21.074 -13.599 6.029 1.00 89.81 191 ALA A C 1
ATOM 1526 O O . ALA A 1 191 ? -21.489 -14.360 6.899 1.00 89.81 191 ALA A O 1
ATOM 1527 N N . TRP A 1 192 ? -21.351 -13.787 4.736 1.00 86.94 192 TRP A N 1
ATOM 1528 C CA . TRP A 1 192 ? -22.145 -14.911 4.240 1.00 86.94 192 TRP A CA 1
ATOM 1529 C C . TRP A 1 192 ? -21.482 -16.262 4.555 1.00 86.94 192 TRP A C 1
ATOM 1531 O O . TRP A 1 192 ? -22.102 -17.127 5.174 1.00 86.94 192 TRP A O 1
ATOM 1541 N N . ALA A 1 193 ? -20.197 -16.425 4.236 1.00 82.38 193 ALA A N 1
ATOM 1542 C CA . ALA A 1 193 ? -19.466 -17.676 4.436 1.00 82.38 193 ALA A CA 1
ATOM 1543 C C . ALA A 1 193 ? -19.460 -18.131 5.908 1.00 82.38 193 ALA A C 1
ATOM 1545 O O . ALA A 1 193 ? -19.574 -19.322 6.198 1.00 82.38 193 ALA A O 1
ATOM 1546 N N . LYS A 1 194 ? -19.417 -17.184 6.854 1.00 77.00 194 LYS A N 1
ATOM 1547 C CA . LYS A 1 194 ? -19.518 -17.464 8.293 1.00 77.00 194 LYS A CA 1
ATOM 1548 C C . LYS A 1 194 ? -20.842 -18.130 8.693 1.00 77.00 194 LYS A C 1
ATOM 1550 O O . LYS A 1 194 ? -20.842 -18.974 9.585 1.00 77.00 194 LYS A O 1
ATOM 1555 N N . HIS A 1 195 ? -21.957 -17.727 8.087 1.00 64.94 195 HIS A N 1
ATOM 1556 C CA . HIS A 1 195 ? -23.296 -18.198 8.458 1.00 64.94 195 HIS A CA 1
ATOM 1557 C C . HIS A 1 195 ? -23.733 -19.448 7.685 1.00 64.94 195 HIS A C 1
ATOM 1559 O O . HIS A 1 195 ? -24.507 -20.239 8.214 1.00 64.94 195 HIS A O 1
ATOM 1565 N N . TYR A 1 196 ? -23.213 -19.646 6.472 1.00 64.06 196 TYR A N 1
ATOM 1566 C CA . TYR A 1 196 ? -23.650 -20.714 5.566 1.00 64.06 196 TYR A CA 1
ATOM 1567 C C . TYR A 1 196 ? -22.591 -21.808 5.323 1.00 64.06 196 TYR A C 1
ATOM 1569 O O . TYR A 1 196 ? -22.900 -22.832 4.721 1.00 64.06 196 TYR A O 1
ATOM 1577 N N . GLY A 1 197 ? -21.364 -21.652 5.840 1.00 54.22 197 GLY A N 1
ATOM 1578 C CA . GLY A 1 197 ? -20.263 -22.616 5.682 1.00 54.22 197 GLY A CA 1
ATOM 1579 C C . GLY A 1 197 ? -20.374 -23.913 6.504 1.00 54.22 197 GLY A C 1
ATOM 1580 O O . GLY A 1 197 ? -19.554 -24.813 6.334 1.00 54.22 197 GLY A O 1
ATOM 1581 N N . ARG A 1 198 ? -21.377 -24.049 7.388 1.00 39.72 198 ARG A N 1
ATOM 1582 C CA . ARG A 1 198 ? -21.726 -25.316 8.060 1.00 39.72 198 ARG A CA 1
ATOM 1583 C C . ARG A 1 198 ? -23.101 -25.791 7.587 1.00 39.72 198 ARG A C 1
ATOM 1585 O O . ARG A 1 198 ? -24.111 -25.309 8.082 1.00 39.72 198 ARG A O 1
ATOM 1592 N N . GLY A 1 199 ? -23.122 -26.756 6.667 1.00 44.50 199 GLY A N 1
ATOM 1593 C CA . GLY A 1 199 ? -24.289 -27.616 6.428 1.00 44.50 199 GLY A CA 1
ATOM 1594 C C . GLY A 1 199 ? -25.580 -26.903 6.015 1.00 44.50 199 GLY A C 1
ATOM 1595 O O . GLY A 1 199 ? -26.649 -27.271 6.493 1.00 44.50 199 GLY A O 1
ATOM 1596 N N . TYR A 1 200 ? -25.508 -25.892 5.145 1.00 40.22 200 TYR A N 1
ATOM 1597 C CA . TYR A 1 200 ? -26.720 -25.279 4.609 1.00 40.22 200 TYR A CA 1
ATOM 1598 C C . TYR A 1 200 ? -27.457 -26.248 3.673 1.00 40.22 200 TYR A C 1
ATOM 1600 O O . TYR A 1 200 ? -27.045 -26.470 2.537 1.00 40.22 200 TYR A O 1
ATOM 1608 N N . VAL A 1 201 ? -28.582 -26.781 4.148 1.00 38.94 201 VAL A N 1
ATOM 1609 C CA . VAL A 1 201 ? -29.660 -27.289 3.296 1.00 38.94 201 VAL A CA 1
ATOM 1610 C C . VAL A 1 201 ? -30.698 -26.177 3.209 1.00 38.94 201 VAL A C 1
ATOM 1612 O O . VAL A 1 201 ? -31.339 -25.832 4.205 1.00 38.94 201 VAL A O 1
ATOM 1615 N N . SER A 1 202 ? -30.853 -25.579 2.029 1.00 37.31 202 SER A N 1
ATOM 1616 C CA . SER A 1 202 ? -31.915 -24.601 1.804 1.00 37.31 202 SER A CA 1
ATOM 1617 C C . SER A 1 202 ? -33.278 -25.278 1.946 1.00 37.31 202 SER A C 1
ATOM 1619 O O . SER A 1 202 ? -33.672 -26.056 1.085 1.00 37.31 202 SER A O 1
ATOM 1621 N N . SER A 1 203 ? -34.014 -24.977 3.017 1.00 36.94 203 SER A N 1
ATOM 1622 C CA . SER A 1 203 ? -35.429 -25.369 3.144 1.00 36.94 203 SER A CA 1
ATOM 1623 C C . SER A 1 203 ? -36.395 -24.317 2.586 1.00 36.94 203 SER A C 1
ATOM 1625 O O . SER A 1 203 ? -37.604 -24.457 2.743 1.00 36.94 203 SER A O 1
ATOM 1627 N N . LYS A 1 204 ? -35.903 -23.244 1.946 1.00 33.69 204 LYS A N 1
ATOM 1628 C CA . LYS A 1 204 ? -36.766 -22.239 1.308 1.00 33.69 204 LYS A CA 1
ATOM 1629 C C . LYS A 1 204 ? -36.194 -21.822 -0.046 1.00 33.69 204 LYS A C 1
ATOM 1631 O O . LYS A 1 204 ? -35.070 -21.319 -0.079 1.00 33.69 204 LYS A O 1
ATOM 1636 N N . PRO A 1 205 ? -36.940 -21.980 -1.157 1.00 33.06 205 PRO A N 1
ATOM 1637 C CA . PRO A 1 205 ? -36.517 -21.401 -2.422 1.00 33.06 205 PRO A CA 1
ATOM 1638 C C . PRO A 1 205 ? -36.328 -19.887 -2.230 1.00 33.06 205 PRO A C 1
ATOM 1640 O O . PRO A 1 205 ? -37.098 -19.269 -1.483 1.00 33.06 205 PRO A O 1
ATOM 1643 N N . PRO A 1 206 ? -35.289 -19.287 -2.836 1.00 37.38 206 PRO A N 1
ATOM 1644 C CA . PRO A 1 206 ? -35.056 -17.858 -2.714 1.00 37.38 206 PRO A CA 1
ATOM 1645 C C . PRO A 1 206 ? -36.319 -17.130 -3.163 1.00 37.38 206 PRO A C 1
ATOM 1647 O O . PRO A 1 206 ? -36.879 -17.432 -4.218 1.00 37.38 206 PRO A O 1
ATOM 1650 N N . HIS A 1 207 ? -36.791 -16.209 -2.325 1.00 36.19 207 HIS A N 1
ATOM 1651 C CA . HIS A 1 207 ? -37.942 -15.380 -2.636 1.00 36.19 207 HIS A CA 1
ATOM 1652 C C . HIS A 1 207 ? -37.590 -14.571 -3.890 1.00 36.19 207 HIS A C 1
ATOM 1654 O O . HIS A 1 207 ? -36.780 -13.647 -3.834 1.00 36.19 207 HIS A O 1
ATOM 1660 N N . GLN A 1 208 ? -38.122 -14.992 -5.039 1.00 34.62 208 GLN A N 1
ATOM 1661 C CA . GLN A 1 208 ? -37.999 -14.252 -6.284 1.00 34.62 208 GLN A CA 1
ATOM 1662 C C . GLN A 1 208 ? -38.804 -12.970 -6.112 1.00 34.62 208 GLN A C 1
ATOM 1664 O O . GLN A 1 208 ? -40.031 -13.011 -6.060 1.00 34.62 208 GLN A O 1
ATOM 1669 N N . THR A 1 209 ? -38.120 -11.836 -5.989 1.00 32.12 209 THR A N 1
ATOM 1670 C CA . THR A 1 209 ? -38.759 -10.535 -6.162 1.00 32.12 209 THR A CA 1
ATOM 1671 C C . THR A 1 209 ? -39.241 -10.468 -7.616 1.00 32.12 209 THR A C 1
ATOM 1673 O O . THR A 1 209 ? -38.399 -10.536 -8.518 1.00 32.12 209 THR A O 1
ATOM 1676 N N . PRO A 1 210 ? -40.553 -10.377 -7.895 1.00 34.06 210 PRO A N 1
ATOM 1677 C CA . PRO A 1 210 ? -41.040 -10.309 -9.267 1.00 34.06 210 PRO A CA 1
ATOM 1678 C C . PRO A 1 210 ? -40.625 -8.956 -9.856 1.00 34.06 210 PRO A C 1
ATOM 1680 O O . PRO A 1 210 ? -41.083 -7.920 -9.383 1.00 34.06 210 PRO A O 1
ATOM 1683 N N . GLY A 1 211 ? -39.719 -8.949 -10.841 1.00 36.78 211 GLY A N 1
ATOM 1684 C CA . GLY A 1 211 ? -39.375 -7.719 -11.571 1.00 36.78 211 GLY A CA 1
ATOM 1685 C C . GLY A 1 211 ? -37.973 -7.601 -12.175 1.00 36.78 211 GLY A C 1
ATOM 1686 O O . GLY A 1 211 ? -37.730 -6.639 -12.894 1.00 36.78 211 GLY A O 1
ATOM 1687 N N . LEU A 1 212 ? -37.046 -8.535 -11.942 1.00 38.06 212 LEU A N 1
ATOM 1688 C CA . LEU A 1 212 ? -35.701 -8.487 -12.545 1.00 38.06 212 LEU A CA 1
ATOM 1689 C C . LEU A 1 212 ? -35.324 -9.842 -13.155 1.00 38.06 212 LEU A C 1
ATOM 1691 O O . LEU A 1 212 ? -34.442 -10.553 -12.683 1.00 38.06 212 LEU A O 1
ATOM 1695 N N . THR A 1 213 ? -36.015 -10.215 -14.229 1.00 37.22 213 THR A N 1
ATOM 1696 C CA . THR A 1 213 ? -35.605 -11.308 -15.117 1.00 37.22 213 THR A CA 1
ATOM 1697 C C . THR A 1 213 ? -34.454 -10.834 -16.000 1.00 37.22 213 THR A C 1
ATOM 1699 O O . THR A 1 213 ? -34.643 -10.424 -17.141 1.00 37.22 213 THR A O 1
ATOM 1702 N N . GLY A 1 214 ? -33.244 -10.878 -15.458 1.00 44.44 214 GLY A N 1
ATOM 1703 C CA . GLY A 1 214 ? -32.019 -10.711 -16.222 1.00 44.44 214 GLY A CA 1
ATOM 1704 C C . GLY A 1 214 ? -30.870 -11.297 -15.425 1.00 44.44 214 GLY A C 1
ATOM 1705 O O . GLY A 1 214 ? -30.439 -10.690 -14.451 1.00 44.44 214 GLY A O 1
ATOM 1706 N N . LYS A 1 215 ? -30.379 -12.483 -15.811 1.00 52.97 215 LYS A N 1
ATOM 1707 C CA . LYS A 1 215 ? -29.094 -12.988 -15.306 1.00 52.97 215 LYS A CA 1
ATOM 1708 C C . LYS A 1 215 ? -28.061 -11.903 -15.595 1.00 52.97 215 LYS A C 1
ATOM 1710 O O . LYS A 1 215 ? -27.755 -11.657 -16.761 1.00 52.97 215 LYS A O 1
ATOM 1715 N N . VAL A 1 216 ? -27.559 -11.232 -14.561 1.00 61.19 216 VAL A N 1
ATOM 1716 C CA . VAL A 1 216 ? -26.497 -10.244 -14.743 1.00 61.19 216 VAL A CA 1
ATOM 1717 C C . VAL A 1 216 ? -25.290 -11.000 -15.290 1.00 61.19 216 VAL A C 1
ATOM 1719 O O . VAL A 1 216 ? -24.806 -11.942 -14.658 1.00 61.19 216 VAL A O 1
ATOM 1722 N N . SER A 1 217 ? -24.849 -10.632 -16.496 1.00 72.62 217 SER A N 1
ATOM 1723 C CA . SER A 1 217 ? -23.630 -11.191 -17.080 1.00 72.62 217 SER A CA 1
ATOM 1724 C C . SER A 1 217 ? -22.479 -10.926 -16.116 1.00 72.62 217 SER A C 1
ATOM 1726 O O . SER A 1 217 ? -22.276 -9.787 -15.696 1.00 72.62 217 SER A O 1
ATOM 1728 N N . LYS A 1 218 ? -21.774 -11.977 -15.706 1.00 83.69 218 LYS A N 1
ATOM 1729 C CA . LYS A 1 218 ? -20.693 -11.884 -14.730 1.00 83.69 218 LYS A CA 1
ATOM 1730 C C . LYS A 1 218 ? -19.502 -12.703 -15.183 1.00 83.69 218 LYS A C 1
ATOM 1732 O O . LYS A 1 218 ? -19.663 -13.821 -15.668 1.00 83.69 218 LYS A O 1
ATOM 1737 N N . THR A 1 219 ? -18.321 -12.150 -14.970 1.00 88.62 219 THR A N 1
ATOM 1738 C CA . THR A 1 219 ? -17.048 -12.780 -15.314 1.00 88.62 219 THR A CA 1
ATOM 1739 C C . THR A 1 219 ? -16.342 -13.180 -14.029 1.00 88.62 219 THR A C 1
ATOM 1741 O O . THR A 1 219 ? -16.262 -12.370 -13.105 1.00 88.62 219 THR A O 1
ATOM 1744 N N . SER A 1 220 ? -15.855 -14.421 -13.950 1.00 89.81 220 SER A N 1
ATOM 1745 C CA . SER A 1 220 ? -14.990 -14.849 -12.845 1.00 89.81 220 SER A CA 1
ATOM 1746 C C . SER A 1 220 ? -13.592 -14.253 -13.022 1.00 89.81 220 SER A C 1
ATOM 1748 O O . SER A 1 220 ? -13.041 -14.260 -14.124 1.00 89.81 220 SER A O 1
ATOM 1750 N N . VAL A 1 221 ? -13.036 -13.712 -11.943 1.00 88.12 221 VAL A N 1
ATOM 1751 C CA . VAL A 1 221 ? -11.695 -13.131 -11.869 1.00 88.12 221 VAL A CA 1
ATOM 1752 C C . VAL A 1 221 ? -10.975 -13.654 -10.630 1.00 88.12 221 VAL A C 1
ATOM 1754 O O . VAL A 1 221 ? -11.589 -13.905 -9.593 1.00 88.12 221 VAL A O 1
ATOM 1757 N N . GLN A 1 222 ? -9.656 -13.800 -10.736 1.00 87.19 222 GLN A N 1
ATOM 1758 C CA . GLN A 1 222 ? -8.782 -14.093 -9.602 1.00 87.19 222 GLN A CA 1
ATOM 1759 C C . GLN A 1 222 ? -8.181 -12.785 -9.097 1.00 87.19 222 GLN A C 1
ATOM 1761 O O . GLN A 1 222 ? -7.375 -12.165 -9.789 1.00 87.19 222 GLN A O 1
ATOM 1766 N N . GLU A 1 223 ? -8.564 -12.373 -7.893 1.00 85.81 223 GLU A N 1
ATOM 1767 C CA . GLU A 1 223 ? -8.097 -11.140 -7.267 1.00 85.81 223 GLU A CA 1
ATOM 1768 C C . GLU A 1 223 ? -7.583 -11.446 -5.860 1.00 85.81 223 GLU A C 1
ATOM 1770 O O . GLU A 1 223 ? -8.277 -12.055 -5.050 1.00 85.81 223 GLU A O 1
ATOM 1775 N N . LEU A 1 224 ? -6.353 -11.023 -5.555 1.00 83.19 224 LEU A N 1
ATOM 1776 C CA . LEU A 1 224 ? -5.740 -11.194 -4.228 1.00 83.19 224 LEU A CA 1
ATOM 1777 C C . LEU A 1 224 ? -5.850 -12.611 -3.634 1.00 83.19 224 LEU A C 1
ATOM 1779 O O . LEU A 1 224 ? -6.101 -12.778 -2.436 1.00 83.19 224 LEU A O 1
ATOM 1783 N N . GLY A 1 225 ? -5.631 -13.614 -4.490 1.00 81.25 225 GLY A N 1
ATOM 1784 C CA . GLY A 1 225 ? -5.646 -15.028 -4.113 1.00 81.25 225 GLY A CA 1
ATOM 1785 C C . GLY A 1 225 ? -7.046 -15.596 -3.880 1.00 81.25 225 GLY A C 1
ATOM 1786 O O . GLY A 1 225 ? -7.165 -16.669 -3.293 1.00 81.25 225 GLY A O 1
ATOM 1787 N N . GLU A 1 226 ? -8.091 -14.887 -4.308 1.00 86.19 226 GLU A N 1
ATOM 1788 C CA . GLU A 1 226 ? -9.484 -15.292 -4.167 1.00 86.19 226 GLU A CA 1
ATOM 1789 C C . GLU A 1 226 ? -10.226 -15.195 -5.504 1.00 86.19 226 GLU A C 1
ATOM 1791 O O . GLU A 1 226 ? -10.030 -14.261 -6.284 1.00 86.19 226 GLU A O 1
ATOM 1796 N N . GLU A 1 227 ? -11.153 -16.124 -5.733 1.00 88.62 227 GLU A N 1
ATOM 1797 C CA . GLU A 1 227 ? -12.102 -16.006 -6.833 1.00 88.62 227 GLU A CA 1
ATOM 1798 C C . GLU A 1 227 ? -13.202 -14.993 -6.480 1.00 88.62 227 GLU A C 1
ATOM 1800 O O . GLU A 1 227 ? -13.778 -14.982 -5.379 1.00 88.62 227 GLU A O 1
ATOM 1805 N N . ALA A 1 228 ? -13.508 -14.122 -7.432 1.00 90.06 228 ALA A N 1
ATOM 1806 C CA . ALA A 1 228 ? -14.588 -13.161 -7.340 1.00 90.06 228 ALA A CA 1
ATOM 1807 C C . ALA A 1 228 ? -15.264 -12.997 -8.699 1.00 90.06 228 ALA A C 1
ATOM 1809 O O . ALA A 1 228 ? -14.717 -13.358 -9.734 1.00 90.06 228 ALA A O 1
ATOM 1810 N N . TYR A 1 229 ? -16.464 -12.431 -8.696 1.00 92.38 229 TYR A N 1
ATOM 1811 C CA . TYR A 1 229 ? -17.174 -12.117 -9.926 1.00 92.38 229 TYR A CA 1
ATOM 1812 C C . TYR A 1 229 ? -17.178 -10.611 -10.143 1.00 92.38 229 TYR A C 1
ATOM 1814 O O . TYR A 1 229 ? -17.319 -9.849 -9.184 1.00 92.38 229 TYR A O 1
ATOM 1822 N N . VAL A 1 230 ? -17.093 -10.194 -11.402 1.00 91.81 230 VAL A N 1
ATOM 1823 C CA . VAL A 1 230 ? -17.256 -8.799 -11.823 1.00 91.81 230 VAL A CA 1
ATOM 1824 C C . VAL A 1 230 ? -18.363 -8.668 -12.859 1.00 91.81 230 VAL A C 1
ATOM 1826 O O . VAL A 1 230 ? -18.599 -9.577 -13.654 1.00 91.81 230 VAL A O 1
ATOM 1829 N N . SER A 1 231 ? -19.053 -7.534 -12.838 1.00 90.12 231 SER A N 1
ATOM 1830 C CA . SER A 1 231 ? -20.034 -7.151 -13.850 1.00 90.12 231 SER A CA 1
ATOM 1831 C C . SER A 1 231 ? -19.350 -6.650 -15.135 1.00 90.12 231 SER A C 1
ATOM 1833 O O . SER A 1 231 ? -18.137 -6.415 -15.135 1.00 90.12 231 SER A O 1
ATOM 1835 N N . PRO A 1 232 ? -20.099 -6.374 -16.221 1.00 86.38 232 PRO A N 1
ATOM 1836 C CA . PRO A 1 232 ? -19.544 -5.765 -17.431 1.00 86.38 232 PRO A CA 1
ATOM 1837 C C . PRO A 1 232 ? -18.987 -4.354 -17.189 1.00 86.38 232 PRO A C 1
ATOM 1839 O O . PRO A 1 232 ? -18.117 -3.904 -17.924 1.00 86.38 232 PRO A O 1
ATOM 1842 N N . ARG A 1 233 ? -19.449 -3.667 -16.132 1.00 83.69 233 ARG A N 1
ATOM 1843 C CA . ARG A 1 233 ? -18.902 -2.373 -15.684 1.00 83.69 233 ARG A CA 1
ATOM 1844 C C . ARG A 1 233 ? -17.592 -2.521 -14.907 1.00 83.69 233 ARG A C 1
ATOM 1846 O O . ARG A 1 233 ? -16.993 -1.530 -14.511 1.00 83.69 233 ARG A O 1
ATOM 1853 N N . GLY A 1 234 ? -17.163 -3.755 -14.653 1.00 87.12 234 GLY A N 1
ATOM 1854 C CA . GLY A 1 234 ? -15.936 -4.072 -13.943 1.00 87.12 234 GLY A CA 1
ATOM 1855 C C . GLY A 1 234 ? -16.053 -4.027 -12.422 1.00 87.12 234 GLY A C 1
ATOM 1856 O O . GLY A 1 234 ? -15.057 -4.319 -11.770 1.00 87.12 234 GLY A O 1
ATOM 1857 N N . PHE A 1 235 ? -17.215 -3.701 -11.850 1.00 89.88 235 PHE A N 1
ATOM 1858 C CA . PHE A 1 235 ? -17.429 -3.727 -10.401 1.00 89.88 235 PHE A CA 1
ATOM 1859 C C . PHE A 1 235 ? -17.683 -5.145 -9.899 1.00 89.88 235 PHE A C 1
ATOM 1861 O O . PHE A 1 235 ? -18.275 -5.972 -10.591 1.00 89.88 235 PHE A O 1
ATOM 1868 N N . TYR A 1 236 ? -17.268 -5.413 -8.665 1.00 92.94 236 TYR A N 1
ATOM 1869 C CA . TYR A 1 236 ? -17.459 -6.706 -8.030 1.00 92.94 236 TYR A CA 1
ATOM 1870 C C . TYR A 1 236 ? -18.942 -6.982 -7.766 1.00 92.94 236 TYR A C 1
ATOM 1872 O O . TYR A 1 236 ? -19.681 -6.100 -7.332 1.00 92.94 236 TYR A O 1
ATOM 1880 N N . ILE A 1 237 ? -19.372 -8.219 -8.012 1.00 92.19 237 ILE A N 1
ATOM 1881 C CA . ILE A 1 237 ? -20.766 -8.665 -7.901 1.00 92.19 237 ILE A CA 1
ATOM 1882 C C . ILE A 1 23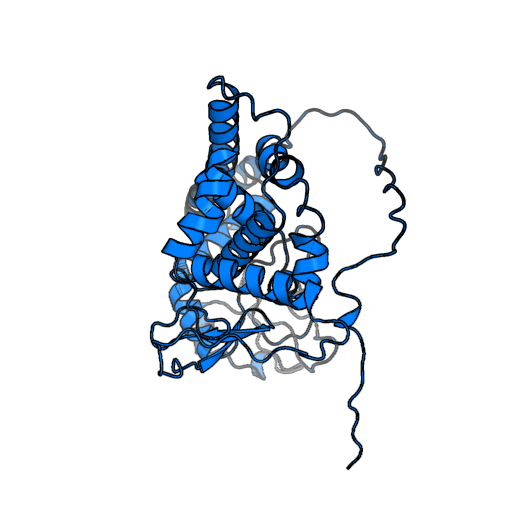7 ? -20.857 -9.876 -6.963 1.00 92.19 237 ILE A C 1
ATOM 1884 O O . ILE A 1 237 ? -19.956 -10.719 -6.919 1.00 92.19 237 ILE A O 1
ATOM 1888 N N . ILE A 1 238 ? -21.933 -9.971 -6.184 1.00 88.00 238 ILE A N 1
ATOM 1889 C CA . ILE A 1 238 ? -22.268 -11.172 -5.409 1.00 88.00 238 ILE A CA 1
ATOM 1890 C C . ILE A 1 238 ? -23.761 -11.483 -5.545 1.00 88.00 238 ILE A C 1
ATOM 1892 O O . ILE A 1 238 ? -24.616 -10.609 -5.390 1.00 88.00 238 ILE A O 1
ATOM 1896 N N . GLY A 1 239 ? -24.084 -12.736 -5.883 1.00 86.12 239 GLY A N 1
ATOM 1897 C CA . GLY A 1 239 ? -25.423 -13.083 -6.368 1.00 86.12 239 GLY A CA 1
ATOM 1898 C C . GLY A 1 239 ? -25.734 -12.310 -7.653 1.00 86.12 239 GLY A C 1
ATOM 1899 O O . GLY A 1 239 ? -24.996 -12.448 -8.630 1.00 86.12 239 GLY A O 1
ATOM 1900 N N . ASP A 1 240 ? -26.772 -11.474 -7.595 1.00 83.81 240 ASP A N 1
ATOM 1901 C CA . ASP A 1 240 ? -27.220 -10.587 -8.681 1.00 83.81 240 ASP A CA 1
ATOM 1902 C C . ASP A 1 240 ? -27.057 -9.093 -8.336 1.00 83.81 240 ASP A C 1
ATOM 1904 O O . ASP A 1 240 ? -27.588 -8.223 -9.025 1.00 83.81 240 ASP A O 1
ATOM 1908 N N . ARG A 1 241 ? -26.353 -8.769 -7.242 1.00 89.44 241 ARG A N 1
ATOM 1909 C CA . ARG A 1 241 ? -26.114 -7.384 -6.813 1.00 89.44 241 ARG A CA 1
ATOM 1910 C C . ARG A 1 241 ? -24.681 -6.990 -7.098 1.00 89.44 241 ARG A C 1
ATOM 1912 O O . ARG A 1 241 ? -23.772 -7.710 -6.707 1.00 89.44 241 ARG A O 1
ATOM 1919 N N . GLU A 1 242 ? -24.505 -5.852 -7.760 1.00 91.94 242 GLU A N 1
ATOM 1920 C CA . GLU A 1 242 ? -23.211 -5.204 -7.976 1.00 91.94 242 GLU A CA 1
ATOM 1921 C C . GLU A 1 242 ? -22.871 -4.312 -6.773 1.00 91.94 242 GLU A C 1
ATOM 1923 O O . GLU A 1 242 ? -23.766 -3.732 -6.157 1.00 91.94 242 GLU A O 1
ATOM 1928 N N . GLN A 1 243 ? -21.592 -4.220 -6.413 1.00 94.62 243 GLN A N 1
ATOM 1929 C CA . GLN A 1 243 ? -21.098 -3.437 -5.280 1.00 94.62 243 GLN A CA 1
ATOM 1930 C C . GLN A 1 243 ? -20.395 -2.204 -5.822 1.00 94.62 243 GLN A C 1
ATOM 1932 O O . GLN A 1 243 ? -19.241 -2.275 -6.240 1.00 94.62 243 GLN A O 1
ATOM 1937 N N . THR A 1 244 ? -21.079 -1.065 -5.822 1.00 89.06 244 THR A N 1
ATOM 1938 C CA . THR A 1 244 ? -20.515 0.181 -6.347 1.00 89.06 244 THR A CA 1
ATOM 1939 C C . THR A 1 244 ? -19.720 0.940 -5.276 1.00 89.06 244 THR A C 1
ATOM 1941 O O . THR A 1 244 ? -19.930 0.737 -4.075 1.00 89.06 244 THR A O 1
ATOM 1944 N N . PRO A 1 245 ? -18.839 1.879 -5.669 1.00 86.94 245 PRO A N 1
ATOM 1945 C CA . PRO A 1 245 ? -18.219 2.813 -4.730 1.00 86.94 245 PRO A CA 1
ATOM 1946 C C . PRO A 1 245 ? -19.237 3.596 -3.886 1.00 86.94 245 PRO A C 1
ATOM 1948 O O . PRO A 1 245 ? -19.010 3.803 -2.698 1.00 86.94 245 PRO A O 1
ATOM 1951 N N . SER A 1 246 ? -20.391 3.958 -4.460 1.00 86.44 246 SER A N 1
ATOM 1952 C CA . SER A 1 246 ? -21.465 4.636 -3.721 1.00 86.44 246 SER A CA 1
ATOM 1953 C C . SER A 1 246 ? -22.075 3.738 -2.639 1.00 86.44 246 SER A C 1
ATOM 1955 O O . SER A 1 246 ? -22.376 4.206 -1.540 1.00 86.44 246 SER A O 1
ATOM 1957 N N . ASP A 1 247 ? -22.204 2.434 -2.901 1.00 90.69 247 ASP A N 1
ATOM 1958 C CA . ASP A 1 247 ? -22.672 1.476 -1.895 1.00 90.69 247 ASP A CA 1
ATOM 1959 C C . ASP A 1 247 ? -21.672 1.330 -0.752 1.00 90.69 247 ASP A C 1
ATOM 1961 O O . ASP A 1 247 ? -22.078 1.250 0.409 1.00 90.69 247 ASP A O 1
ATOM 1965 N N . TYR A 1 248 ? -20.372 1.326 -1.055 1.00 94.56 248 TYR A N 1
ATOM 1966 C CA . TYR A 1 248 ? -19.335 1.356 -0.028 1.00 94.56 248 TYR A CA 1
ATOM 1967 C C . TYR A 1 248 ? -19.452 2.631 0.808 1.00 94.56 248 TYR A C 1
ATOM 1969 O O . TYR A 1 248 ? -19.460 2.552 2.034 1.00 94.56 248 TYR A O 1
ATOM 1977 N N . ASP A 1 249 ? -19.610 3.795 0.179 1.00 87.06 249 ASP A N 1
ATOM 1978 C CA . ASP A 1 249 ? -19.680 5.060 0.911 1.00 87.06 249 ASP A CA 1
ATOM 1979 C C . ASP A 1 249 ? -20.873 5.085 1.871 1.00 87.06 249 ASP A C 1
ATOM 1981 O O . ASP A 1 249 ? -20.719 5.386 3.055 1.00 87.06 249 ASP A O 1
ATOM 1985 N N . ARG A 1 250 ? -22.042 4.632 1.405 1.00 89.50 250 ARG A N 1
ATOM 1986 C CA . ARG A 1 250 ? -23.257 4.531 2.225 1.00 89.50 250 ARG A CA 1
ATOM 1987 C C . ARG A 1 250 ? -23.133 3.533 3.378 1.00 89.50 250 ARG A C 1
ATOM 1989 O O . ARG A 1 250 ? -23.612 3.797 4.478 1.00 89.50 250 ARG A O 1
ATOM 1996 N N . ASN A 1 251 ? -22.538 2.362 3.136 1.00 92.75 251 ASN A N 1
ATOM 1997 C CA . ASN A 1 251 ? -22.549 1.255 4.101 1.00 92.75 251 ASN A CA 1
ATOM 1998 C C . ASN A 1 251 ? -21.321 1.204 5.014 1.00 92.75 251 ASN A C 1
ATOM 2000 O O . ASN A 1 251 ? -21.386 0.578 6.080 1.00 92.75 251 ASN A O 1
ATOM 2004 N N . ILE A 1 252 ? -20.221 1.823 4.588 1.00 96.62 252 ILE A N 1
ATOM 2005 C CA . ILE A 1 252 ? -18.899 1.737 5.206 1.00 96.62 252 ILE A CA 1
ATOM 2006 C C . ILE A 1 252 ? -18.413 3.130 5.580 1.00 96.62 252 ILE A C 1
ATOM 2008 O O . ILE A 1 252 ? -18.284 3.399 6.772 1.00 96.62 252 ILE A O 1
ATOM 2012 N N . ALA A 1 253 ? -18.193 4.011 4.597 1.00 86.75 253 ALA A N 1
ATOM 2013 C CA . ALA A 1 253 ? -17.542 5.298 4.841 1.00 86.75 253 ALA A CA 1
ATOM 2014 C C . ALA A 1 253 ? -18.343 6.161 5.818 1.00 86.75 253 ALA A C 1
ATOM 2016 O O . ALA A 1 253 ? -17.803 6.532 6.850 1.00 86.75 253 ALA A O 1
ATOM 2017 N N . LEU A 1 254 ? -19.647 6.359 5.589 1.00 84.88 254 LEU A N 1
ATOM 2018 C CA . LEU A 1 254 ? -20.508 7.142 6.488 1.00 84.88 254 LEU A CA 1
ATOM 2019 C C . LEU A 1 254 ? -20.575 6.573 7.914 1.00 84.88 254 LEU A C 1
ATOM 2021 O O . LEU A 1 254 ? -20.675 7.321 8.884 1.00 84.88 254 LEU A O 1
ATOM 2025 N N . LYS A 1 255 ? -20.512 5.244 8.063 1.00 92.75 255 LYS A N 1
ATOM 2026 C CA . LYS A 1 255 ? -20.535 4.604 9.387 1.00 92.75 255 LYS A CA 1
ATOM 2027 C C . LYS A 1 255 ? -19.208 4.774 10.117 1.00 92.75 255 LYS A C 1
ATOM 2029 O O . LYS A 1 255 ? -19.214 4.956 11.328 1.00 92.75 255 LYS A O 1
ATOM 2034 N N . ILE A 1 256 ? -18.090 4.734 9.396 1.00 92.56 256 ILE A N 1
ATOM 2035 C CA . ILE A 1 256 ? -16.775 5.051 9.958 1.00 92.56 256 ILE A CA 1
ATOM 2036 C C . ILE A 1 256 ? -16.707 6.541 10.308 1.00 92.56 256 ILE A C 1
ATOM 2038 O O . ILE A 1 256 ? -16.352 6.846 11.439 1.00 92.56 256 ILE A O 1
ATOM 2042 N N . GLU A 1 257 ? -17.149 7.424 9.403 1.00 88.56 257 GLU A N 1
ATOM 2043 C CA . GLU A 1 257 ? -17.207 8.889 9.564 1.00 88.56 257 GLU A CA 1
ATOM 2044 C C . GLU A 1 257 ? -17.966 9.308 10.830 1.00 88.56 257 GLU A C 1
ATOM 2046 O O . GLU A 1 257 ? -17.589 10.259 11.509 1.00 88.56 257 GLU A O 1
ATOM 2051 N N . SER A 1 258 ? -19.018 8.562 11.194 1.00 88.31 258 SER A N 1
ATOM 2052 C CA . SER A 1 258 ? -19.771 8.799 12.434 1.00 88.31 258 SER A CA 1
ATOM 2053 C C . SER A 1 258 ? -18.970 8.557 13.725 1.00 88.31 258 SER A C 1
ATOM 2055 O O . SER A 1 258 ? -19.414 8.963 14.797 1.00 88.31 258 SER A O 1
ATOM 2057 N N . ILE A 1 259 ? -17.809 7.898 13.632 1.00 89.38 259 ILE A N 1
ATOM 2058 C CA . ILE A 1 259 ? -16.922 7.545 14.751 1.00 89.38 259 ILE A CA 1
ATOM 2059 C C . ILE A 1 259 ? -15.617 8.346 14.675 1.00 89.38 259 ILE A C 1
ATOM 2061 O O . ILE A 1 259 ? -15.203 8.948 15.663 1.00 89.38 259 ILE A O 1
ATOM 2065 N N . ILE A 1 260 ? -14.967 8.336 13.509 1.00 86.81 260 ILE A N 1
ATOM 2066 C CA . ILE A 1 260 ? -13.737 9.070 13.195 1.00 86.81 260 ILE A CA 1
ATOM 2067 C C . ILE A 1 260 ? -13.777 9.529 11.733 1.00 86.81 260 ILE A C 1
ATOM 2069 O O . ILE A 1 260 ? -14.372 8.827 10.920 1.00 86.81 260 ILE A O 1
ATOM 2073 N N . PRO A 1 261 ? -13.093 10.626 11.356 1.00 85.88 261 PRO A N 1
ATOM 2074 C CA . PRO A 1 261 ? -13.017 11.043 9.960 1.00 85.88 261 PRO A CA 1
ATOM 2075 C C . PRO A 1 261 ? -12.573 9.891 9.054 1.00 85.88 261 PRO A C 1
ATOM 2077 O O . PRO A 1 261 ? -11.578 9.212 9.333 1.00 85.88 261 PRO A O 1
ATOM 2080 N N . TYR A 1 262 ? -13.310 9.644 7.979 1.00 83.94 262 TYR A N 1
ATOM 2081 C CA . TYR A 1 262 ? -13.078 8.522 7.085 1.00 83.94 262 TYR A CA 1
ATOM 2082 C C . TYR A 1 262 ? -11.714 8.638 6.418 1.00 83.94 262 TYR A C 1
ATOM 2084 O O . TYR A 1 262 ? -11.001 7.642 6.325 1.00 83.94 262 TYR A O 1
ATOM 2092 N N . GLU A 1 263 ? -11.303 9.843 6.021 1.00 77.50 263 GLU A N 1
ATOM 2093 C CA . GLU A 1 263 ? -9.972 10.082 5.463 1.00 77.50 263 GLU A CA 1
ATOM 2094 C C . GLU A 1 263 ? -8.878 9.674 6.455 1.00 77.50 263 GLU A C 1
ATOM 2096 O O . GLU A 1 263 ? -7.914 9.019 6.064 1.00 77.50 263 GLU A O 1
ATOM 2101 N N . LEU A 1 264 ? -9.054 9.969 7.748 1.00 79.44 264 LEU A N 1
ATOM 2102 C CA . LEU A 1 264 ? -8.119 9.559 8.800 1.00 79.44 264 LEU A CA 1
ATOM 2103 C C . LEU A 1 264 ? -8.060 8.028 8.929 1.00 79.44 264 LEU A C 1
ATOM 2105 O O . LEU A 1 264 ? -6.975 7.452 9.025 1.00 79.44 264 LEU A O 1
ATOM 2109 N N . ALA A 1 265 ? -9.216 7.361 8.899 1.00 87.25 265 ALA A N 1
ATOM 2110 C CA . ALA A 1 265 ? -9.310 5.903 8.951 1.00 87.25 265 ALA A CA 1
ATOM 2111 C C . ALA A 1 265 ? -8.681 5.233 7.717 1.00 87.25 265 ALA A C 1
ATOM 2113 O O . ALA A 1 265 ? -7.955 4.245 7.841 1.00 87.25 265 ALA A O 1
ATOM 2114 N N . TRP A 1 266 ? -8.954 5.776 6.530 1.00 83.88 266 TRP A N 1
ATOM 2115 C CA . TRP A 1 266 ? -8.420 5.328 5.248 1.00 83.88 266 TRP A CA 1
ATOM 2116 C C . TRP A 1 266 ? -6.902 5.459 5.206 1.00 83.88 266 TRP A C 1
ATOM 2118 O O . TRP A 1 266 ? -6.203 4.506 4.855 1.00 83.88 266 TRP A O 1
ATOM 2128 N N . GLU A 1 267 ? -6.385 6.610 5.631 1.00 76.06 267 GLU A N 1
ATOM 2129 C CA . GLU A 1 267 ? -4.953 6.829 5.734 1.00 76.06 267 GLU A CA 1
ATOM 2130 C C . GLU A 1 267 ? -4.332 5.803 6.699 1.00 76.06 267 GLU A C 1
ATOM 2132 O O . GLU A 1 267 ? -3.461 5.014 6.322 1.00 76.06 267 GLU A O 1
ATOM 2137 N N . ALA A 1 268 ? -4.846 5.710 7.924 1.00 83.12 268 ALA A N 1
ATOM 2138 C CA . ALA A 1 268 ? -4.352 4.758 8.914 1.00 83.12 268 ALA A CA 1
ATOM 2139 C C . ALA A 1 268 ? -4.352 3.302 8.402 1.00 83.12 268 ALA A C 1
ATOM 2141 O O . ALA A 1 268 ? -3.368 2.586 8.597 1.00 83.12 268 ALA A O 1
ATOM 2142 N N . ALA A 1 269 ? -5.395 2.882 7.678 1.00 86.62 269 ALA A N 1
ATOM 2143 C CA . ALA A 1 269 ? -5.475 1.564 7.052 1.00 86.62 269 ALA A CA 1
ATOM 2144 C C . ALA A 1 269 ? -4.361 1.325 6.017 1.00 86.62 269 ALA A C 1
ATOM 2146 O O . ALA A 1 269 ? -3.725 0.270 6.035 1.00 86.62 269 ALA A O 1
ATOM 2147 N N . LEU A 1 270 ? -4.073 2.299 5.148 1.00 80.50 270 LEU A N 1
ATOM 2148 C CA . LEU A 1 270 ? -2.998 2.183 4.156 1.00 80.50 270 LEU A CA 1
ATOM 2149 C C . LEU A 1 270 ? -1.611 2.086 4.810 1.00 80.50 270 LEU A C 1
ATOM 2151 O O . LEU A 1 270 ? -0.825 1.216 4.429 1.00 80.50 270 LEU A O 1
ATOM 2155 N N . LYS A 1 271 ? -1.310 2.924 5.817 1.00 76.06 271 LYS A N 1
ATOM 2156 C CA . LYS A 1 271 ? -0.027 2.862 6.559 1.00 76.06 271 LYS A CA 1
ATOM 2157 C C . LYS A 1 271 ? 0.104 1.583 7.381 1.00 76.06 271 LYS A C 1
ATOM 2159 O O . LYS A 1 271 ? 1.209 1.074 7.545 1.00 76.06 271 LYS A O 1
ATOM 2164 N N . TYR A 1 272 ? -0.998 1.067 7.910 1.00 83.75 272 TYR A N 1
ATOM 2165 C CA . TYR A 1 272 ? -1.007 -0.209 8.612 1.00 83.75 272 TYR A CA 1
ATOM 2166 C C . TYR A 1 272 ? -0.680 -1.370 7.671 1.00 83.75 272 TYR A C 1
ATOM 2168 O O . TYR A 1 272 ? 0.229 -2.152 7.949 1.00 83.75 272 TYR A O 1
ATOM 2176 N N . LEU A 1 273 ? -1.379 -1.458 6.536 1.00 81.62 273 LEU A N 1
ATOM 2177 C CA . LEU A 1 273 ? -1.223 -2.565 5.594 1.00 81.62 273 LEU A CA 1
ATOM 2178 C C . LEU A 1 273 ? 0.111 -2.541 4.844 1.00 81.62 273 LEU A C 1
ATOM 2180 O O . LEU A 1 273 ? 0.639 -3.607 4.537 1.00 81.62 273 LEU A O 1
ATOM 2184 N N . SER A 1 274 ? 0.705 -1.368 4.607 1.00 73.81 274 SER A N 1
ATOM 2185 C CA . SER A 1 274 ? 2.012 -1.261 3.939 1.00 73.81 274 SER A CA 1
ATOM 2186 C C . SER A 1 274 ? 3.167 -1.911 4.714 1.00 73.81 274 SER A C 1
ATOM 2188 O O . SER A 1 274 ? 4.215 -2.180 4.134 1.00 73.81 274 SER A O 1
ATOM 2190 N N . ARG A 1 275 ? 2.979 -2.213 6.007 1.00 75.69 275 ARG A N 1
ATOM 2191 C CA . ARG A 1 275 ? 3.958 -2.925 6.851 1.00 75.69 275 ARG A CA 1
ATOM 2192 C C . ARG A 1 275 ? 3.999 -4.428 6.592 1.00 75.69 275 ARG A C 1
ATOM 2194 O O . ARG A 1 275 ? 4.906 -5.107 7.071 1.00 75.69 275 ARG A O 1
ATOM 2201 N N . PHE A 1 276 ? 3.004 -4.969 5.894 1.00 73.44 276 PHE A N 1
ATOM 2202 C CA . PHE A 1 276 ? 2.901 -6.399 5.653 1.00 73.44 276 PHE A CA 1
ATOM 2203 C C . PHE A 1 276 ? 3.559 -6.783 4.323 1.00 73.44 276 PHE A C 1
ATOM 2205 O O . PHE A 1 276 ? 3.357 -6.109 3.312 1.00 73.44 276 PHE A O 1
ATOM 2212 N N . PRO A 1 277 ? 4.299 -7.906 4.283 1.00 74.12 277 PRO A N 1
ATOM 2213 C CA . PRO A 1 277 ? 4.817 -8.453 3.038 1.00 74.12 277 PRO A CA 1
ATOM 2214 C C . PRO A 1 277 ? 3.716 -8.730 2.008 1.00 74.12 277 PRO A C 1
ATOM 2216 O O . PRO A 1 277 ? 2.597 -9.121 2.351 1.00 74.12 277 PRO A O 1
ATOM 2219 N N . ARG A 1 278 ? 4.060 -8.628 0.719 1.00 71.81 278 ARG A N 1
ATOM 2220 C CA . ARG A 1 278 ? 3.119 -8.863 -0.386 1.00 71.81 278 ARG A CA 1
ATOM 2221 C C . ARG A 1 278 ? 2.477 -10.252 -0.347 1.00 71.81 278 ARG A C 1
ATOM 2223 O O . ARG A 1 278 ? 1.336 -10.393 -0.766 1.00 71.81 278 ARG A O 1
ATOM 2230 N N . ASP A 1 279 ? 3.182 -11.278 0.130 1.00 79.06 279 ASP A N 1
ATOM 2231 C CA . ASP A 1 279 ? 2.620 -12.629 0.245 1.00 79.06 279 ASP A CA 1
ATOM 2232 C C . ASP A 1 279 ? 1.544 -12.725 1.335 1.00 79.06 279 ASP A C 1
ATOM 2234 O O . ASP A 1 279 ? 0.624 -13.519 1.192 1.00 79.06 279 ASP A O 1
ATOM 2238 N N . VAL A 1 280 ? 1.620 -11.902 2.386 1.00 80.00 280 VAL A N 1
ATOM 2239 C CA . VAL A 1 280 ? 0.564 -11.796 3.404 1.00 80.00 280 VAL A CA 1
ATOM 2240 C C . VAL A 1 280 ? -0.654 -11.097 2.826 1.00 80.00 280 VAL A C 1
ATOM 2242 O O . VAL A 1 280 ? -1.772 -11.547 3.029 1.00 80.00 280 VAL A O 1
ATOM 2245 N N . LEU A 1 281 ? -0.439 -10.014 2.081 1.00 83.06 281 LEU A N 1
ATOM 2246 C CA . LEU A 1 281 ? -1.524 -9.254 1.472 1.00 83.06 281 LEU A CA 1
ATOM 2247 C C . LEU A 1 281 ? -2.128 -9.952 0.244 1.00 83.06 281 LEU A C 1
ATOM 2249 O O . LEU A 1 281 ? -3.251 -9.648 -0.126 1.00 83.06 281 LEU A O 1
ATOM 2253 N N . LYS A 1 282 ? -1.454 -10.903 -0.400 1.00 84.69 282 LYS A N 1
ATOM 2254 C CA . LYS A 1 282 ? -2.025 -11.684 -1.514 1.00 84.69 282 LYS A CA 1
ATOM 2255 C C . LYS A 1 282 ? -2.699 -12.981 -1.089 1.00 84.69 282 LYS A C 1
ATOM 2257 O O . LYS A 1 282 ? -3.427 -13.549 -1.885 1.00 84.69 282 LYS A O 1
ATOM 2262 N N . ASP A 1 283 ? -2.441 -13.456 0.119 1.00 86.44 283 ASP A N 1
ATOM 2263 C CA . ASP A 1 283 ? -3.005 -14.702 0.623 1.00 86.44 283 ASP A CA 1
ATOM 2264 C C . ASP A 1 283 ? -4.183 -14.378 1.556 1.00 86.44 283 ASP A C 1
ATOM 2266 O O . ASP A 1 283 ? -3.990 -13.686 2.559 1.00 86.44 283 ASP A O 1
ATOM 2270 N N . PRO A 1 284 ? -5.405 -14.843 1.251 1.00 88.88 284 PRO A N 1
ATOM 2271 C CA . PRO A 1 284 ? -6.593 -14.499 2.028 1.00 88.88 284 PRO A CA 1
ATOM 2272 C C . PRO A 1 284 ? -6.533 -14.984 3.478 1.00 88.88 284 PRO A C 1
ATOM 2274 O O . PRO A 1 284 ? -6.993 -14.290 4.387 1.00 88.88 284 PRO A O 1
ATOM 2277 N N . VAL A 1 285 ? -5.927 -16.150 3.711 1.00 87.56 285 VAL A N 1
ATOM 2278 C CA . VAL A 1 285 ? -5.795 -16.739 5.046 1.00 87.56 285 VAL A CA 1
ATOM 2279 C C . VAL A 1 285 ? -4.776 -15.947 5.852 1.00 87.56 285 VAL A C 1
ATOM 2281 O O . VAL A 1 285 ? -5.075 -15.508 6.962 1.00 87.56 285 VAL A O 1
ATOM 2284 N N . LYS A 1 286 ? -3.596 -15.680 5.277 1.00 89.00 286 LYS A N 1
ATOM 2285 C CA . LYS A 1 286 ? -2.567 -14.880 5.957 1.00 89.00 286 LYS A CA 1
ATOM 2286 C C . LYS A 1 286 ? -3.042 -13.457 6.218 1.00 89.00 286 LYS A C 1
ATOM 2288 O O . LYS A 1 286 ? -2.754 -12.926 7.289 1.00 89.00 286 LYS A O 1
ATOM 2293 N N . PHE A 1 287 ? -3.751 -12.838 5.275 1.00 93.12 287 PHE A N 1
ATOM 2294 C CA . PHE A 1 287 ? -4.334 -11.514 5.466 1.00 93.12 287 PHE A CA 1
ATOM 2295 C C . PHE A 1 287 ? -5.304 -11.516 6.650 1.00 93.12 287 PHE A C 1
ATOM 2297 O O . PHE A 1 287 ? -5.199 -10.661 7.532 1.00 93.12 287 PHE A O 1
ATOM 2304 N N . TYR A 1 288 ? -6.207 -12.499 6.706 1.00 93.06 288 TYR A N 1
ATOM 2305 C CA . TYR A 1 288 ? -7.159 -12.611 7.803 1.00 93.06 288 TYR A CA 1
ATOM 2306 C C . TYR A 1 288 ? -6.454 -12.753 9.154 1.00 93.06 288 TYR A C 1
ATOM 2308 O O . TYR A 1 288 ? -6.710 -11.961 10.054 1.00 93.06 288 TYR A O 1
ATOM 2316 N N . GLU A 1 289 ? -5.554 -13.728 9.284 1.00 92.62 289 GLU A N 1
ATOM 2317 C CA . GLU A 1 289 ? -4.909 -14.074 10.557 1.00 92.62 289 GLU A CA 1
ATOM 2318 C C . GLU A 1 289 ? -3.925 -12.993 11.029 1.00 92.62 289 GLU A C 1
ATOM 2320 O O . GLU A 1 289 ? -3.829 -12.709 12.221 1.00 92.62 289 GLU A O 1
ATOM 2325 N N . ARG A 1 290 ? -3.170 -12.383 10.104 1.00 88.44 290 ARG A N 1
ATOM 2326 C CA . ARG A 1 290 ? -2.046 -11.498 10.455 1.00 88.44 290 ARG A CA 1
ATOM 2327 C C . ARG A 1 290 ? -2.377 -10.014 10.396 1.00 88.44 290 ARG A C 1
ATOM 2329 O O . ARG A 1 290 ? -1.760 -9.258 11.141 1.00 88.44 290 ARG A O 1
ATOM 2336 N N . ALA A 1 291 ? -3.283 -9.597 9.513 1.00 90.38 291 ALA A N 1
ATOM 2337 C CA . ALA A 1 291 ? -3.596 -8.184 9.301 1.00 90.38 291 ALA A CA 1
ATOM 2338 C C . ALA A 1 291 ? -4.994 -7.811 9.809 1.00 90.38 291 ALA A C 1
ATOM 2340 O O . ALA A 1 291 ? -5.151 -6.800 10.476 1.00 90.38 291 ALA A O 1
ATOM 2341 N N . TYR A 1 292 ? -6.027 -8.609 9.534 1.00 97.25 292 TYR A N 1
ATOM 2342 C CA . TYR A 1 292 ? -7.391 -8.252 9.938 1.00 97.25 292 TYR A CA 1
ATOM 2343 C C . TYR A 1 292 ? -7.702 -8.621 11.395 1.00 97.25 292 TYR A C 1
ATOM 2345 O O . TYR A 1 292 ? -8.095 -7.766 12.188 1.00 97.25 292 TYR A O 1
ATOM 2353 N N . GLU A 1 293 ? -7.545 -9.893 11.764 1.00 95.44 293 GLU A N 1
ATOM 2354 C CA . GLU A 1 293 ? -7.952 -10.428 13.066 1.00 95.44 293 GLU A CA 1
ATOM 2355 C C . GLU A 1 293 ? -7.355 -9.680 14.269 1.00 95.44 293 GLU A C 1
ATOM 2357 O O . GLU A 1 293 ? -8.118 -9.397 15.196 1.00 95.44 293 GLU A O 1
ATOM 2362 N N . PRO A 1 294 ? -6.072 -9.263 14.261 1.00 96.75 294 PRO A N 1
ATOM 2363 C CA . PRO A 1 294 ? -5.484 -8.549 15.393 1.00 96.75 294 PRO A CA 1
ATOM 2364 C C . PRO A 1 294 ? -6.118 -7.183 15.688 1.00 96.75 294 PRO A C 1
ATOM 2366 O O . PRO A 1 294 ? -6.001 -6.696 16.811 1.00 96.75 294 PRO A O 1
ATOM 2369 N N . VAL A 1 295 ? -6.768 -6.557 14.699 1.00 96.44 295 VAL A N 1
ATOM 2370 C CA . VAL A 1 295 ? -7.291 -5.180 14.798 1.00 96.44 295 VAL A CA 1
ATOM 2371 C C . VAL A 1 295 ? -8.803 -5.079 14.590 1.00 96.44 295 VAL A C 1
ATOM 2373 O O . VAL A 1 295 ? -9.368 -4.011 14.798 1.00 96.44 295 VAL A O 1
ATOM 2376 N N . ARG A 1 296 ? -9.485 -6.174 14.221 1.00 95.25 296 ARG A N 1
ATOM 2377 C CA . ARG A 1 296 ? -10.902 -6.182 13.798 1.00 95.25 296 ARG A CA 1
ATOM 2378 C C . ARG A 1 296 ? -11.904 -5.601 14.801 1.00 95.25 296 ARG A C 1
ATOM 2380 O O . ARG A 1 296 ? -12.991 -5.208 14.391 1.00 95.25 296 ARG A O 1
ATOM 2387 N N . ASP A 1 297 ? -11.568 -5.649 16.089 1.00 94.69 297 ASP A N 1
ATOM 2388 C CA . ASP A 1 297 ? -12.422 -5.237 17.211 1.00 94.69 297 ASP A CA 1
ATOM 2389 C C . ASP A 1 297 ? -11.982 -3.902 17.832 1.00 94.69 297 ASP A C 1
ATOM 2391 O O . ASP A 1 297 ? -12.729 -3.322 18.610 1.00 94.69 297 ASP A O 1
ATOM 2395 N N . ARG A 1 298 ? -10.755 -3.454 17.537 1.00 94.31 298 ARG A N 1
ATOM 2396 C CA . ARG A 1 298 ? -10.084 -2.320 18.192 1.00 94.31 298 ARG A CA 1
ATOM 2397 C C . ARG A 1 298 ? -9.246 -1.536 17.183 1.00 94.31 298 ARG A C 1
ATOM 2399 O O . ARG A 1 298 ? -8.044 -1.354 17.366 1.00 94.31 298 ARG A O 1
ATOM 2406 N N . PHE A 1 299 ? -9.843 -1.194 16.045 1.00 95.00 299 PHE A N 1
ATOM 2407 C CA . PHE A 1 299 ? -9.136 -0.584 14.922 1.00 95.00 299 PHE A CA 1
ATOM 2408 C C . PHE A 1 299 ? -8.669 0.834 15.260 1.00 95.00 299 PHE A C 1
ATOM 2410 O O . PHE A 1 299 ? -7.517 1.181 15.006 1.00 95.00 299 PHE A O 1
ATOM 2417 N N . VAL A 1 300 ? -9.530 1.652 15.863 1.00 91.88 300 VAL A N 1
ATOM 2418 C CA . VAL A 1 300 ? -9.183 3.020 16.257 1.00 91.88 300 VAL A CA 1
ATOM 2419 C C . VAL A 1 300 ? -8.074 2.986 17.300 1.00 91.88 300 VAL A C 1
ATOM 2421 O O . VAL A 1 300 ? -7.068 3.671 17.134 1.00 91.88 300 VAL A O 1
ATOM 2424 N N . GLU A 1 301 ? -8.194 2.145 18.327 1.00 89.44 301 GLU A N 1
ATOM 2425 C CA . GLU A 1 301 ? -7.165 2.019 19.362 1.00 89.44 301 GLU A CA 1
ATOM 2426 C C . GLU A 1 301 ? -5.834 1.481 18.807 1.00 89.44 301 GLU A C 1
ATOM 2428 O O . GLU A 1 301 ? -4.777 2.084 19.005 1.00 89.44 301 GLU A O 1
ATOM 2433 N N . LEU A 1 302 ? -5.859 0.333 18.123 1.00 89.12 302 LEU A N 1
ATOM 2434 C CA . LEU A 1 302 ? -4.643 -0.401 17.757 1.00 89.12 302 LEU A CA 1
ATOM 2435 C C . LEU A 1 302 ? -4.001 0.077 16.459 1.00 89.12 302 LEU A C 1
ATOM 2437 O O . LEU A 1 302 ? -2.832 -0.236 16.228 1.00 89.12 302 LEU A O 1
ATOM 2441 N N . VAL A 1 303 ? -4.739 0.798 15.619 1.00 88.00 303 VAL A N 1
ATOM 2442 C CA . VAL A 1 303 ? -4.236 1.313 14.347 1.00 88.00 303 VAL A CA 1
ATOM 2443 C C . VAL A 1 303 ? -4.185 2.827 14.391 1.00 88.00 303 VAL A C 1
ATOM 2445 O O . VAL A 1 303 ? -3.096 3.381 14.401 1.00 88.00 303 VAL A O 1
ATOM 2448 N N . VAL A 1 304 ? -5.321 3.517 14.465 1.00 86.88 304 VAL A N 1
ATOM 2449 C CA . VAL A 1 304 ? -5.344 4.984 14.313 1.00 86.88 304 VAL A CA 1
ATOM 2450 C C . VAL A 1 304 ? -4.551 5.674 15.424 1.00 86.88 304 VAL A C 1
ATOM 2452 O O . VAL A 1 304 ? -3.618 6.421 15.134 1.00 86.88 304 VAL A O 1
ATOM 2455 N N . LYS A 1 305 ? -4.865 5.373 16.689 1.00 85.69 305 LYS A N 1
ATOM 2456 C CA . LYS A 1 305 ? -4.215 5.977 17.854 1.00 85.69 305 LYS A CA 1
ATOM 2457 C C . LYS A 1 305 ? -2.751 5.560 17.956 1.00 85.69 305 LYS A C 1
ATOM 2459 O O . LYS A 1 305 ? -1.890 6.426 18.038 1.00 85.69 305 LYS A O 1
ATOM 2464 N N . LYS A 1 306 ? -2.440 4.261 17.857 1.00 82.12 306 LYS A N 1
ATOM 2465 C CA . LYS A 1 306 ? -1.037 3.808 17.858 1.00 82.12 306 LYS A CA 1
ATOM 2466 C C . LYS A 1 306 ? -0.210 4.468 16.757 1.00 82.12 306 LYS A C 1
ATOM 2468 O O . LYS A 1 306 ? 0.895 4.907 17.028 1.00 82.12 306 LYS A O 1
ATOM 2473 N N . LEU A 1 307 ? -0.734 4.588 15.537 1.00 77.19 307 LEU A N 1
ATOM 2474 C CA . LEU A 1 307 ? -0.022 5.245 14.436 1.00 77.19 307 LEU A CA 1
ATOM 2475 C C . LEU A 1 307 ? 0.125 6.763 14.617 1.00 77.19 307 LEU A C 1
ATOM 2477 O O . LEU A 1 307 ? 0.995 7.337 13.955 1.00 77.19 307 LEU A O 1
ATOM 2481 N N . ALA A 1 308 ? -0.737 7.396 15.419 1.00 74.06 308 ALA A N 1
ATOM 2482 C CA . ALA A 1 308 ? -0.664 8.809 15.792 1.00 74.06 308 ALA A CA 1
ATOM 2483 C C . ALA A 1 308 ? 0.339 9.055 16.935 1.00 74.06 308 ALA A C 1
ATOM 2485 O O . ALA A 1 308 ? 1.027 10.075 16.916 1.00 74.06 308 ALA A O 1
ATOM 2486 N N . ASP A 1 309 ? 0.428 8.113 17.879 1.00 73.69 309 ASP A N 1
ATOM 2487 C CA . ASP A 1 309 ? 1.324 8.143 19.044 1.00 73.69 309 ASP A CA 1
ATOM 2488 C C . ASP A 1 309 ? 2.744 7.627 18.723 1.00 73.69 309 ASP A C 1
ATOM 2490 O O . ASP A 1 309 ? 3.683 7.894 19.466 1.00 73.69 309 ASP A O 1
ATOM 2494 N N . GLU A 1 310 ? 2.921 6.867 17.638 1.00 65.31 310 GLU A N 1
ATOM 2495 C CA . GLU A 1 310 ? 4.237 6.460 17.127 1.00 65.31 310 GLU A CA 1
ATOM 2496 C C . GLU A 1 310 ? 5.087 7.683 16.764 1.00 65.31 310 GLU A C 1
ATOM 2498 O O . GLU A 1 310 ? 4.596 8.581 16.095 1.00 65.31 310 GLU A O 1
ATOM 2503 N N . GLU A 1 311 ? 6.376 7.705 17.104 1.00 50.78 311 GLU A N 1
ATOM 2504 C CA . GLU A 1 311 ? 7.253 8.760 16.589 1.00 50.78 311 GLU A CA 1
ATOM 2505 C C . GLU A 1 311 ? 7.490 8.598 15.073 1.00 50.78 311 GLU A C 1
ATOM 2507 O O . GLU A 1 311 ? 7.510 7.470 14.551 1.00 50.78 311 GLU A O 1
ATOM 2512 N N . PRO A 1 312 ? 7.669 9.702 14.320 1.00 47.88 312 PRO A N 1
ATOM 2513 C CA . PRO A 1 312 ? 8.053 9.632 12.920 1.00 47.88 312 PRO A CA 1
ATOM 2514 C C . PRO A 1 312 ? 9.335 8.806 12.776 1.00 47.88 312 PRO A C 1
ATOM 2516 O O . PRO A 1 312 ? 10.271 8.940 13.559 1.00 47.88 312 PRO A O 1
ATOM 2519 N N . PHE A 1 313 ? 9.404 7.974 11.737 1.00 34.62 313 PHE A N 1
ATOM 2520 C CA . PHE A 1 313 ? 10.600 7.184 11.443 1.00 34.62 313 PHE A CA 1
ATOM 2521 C C . PHE A 1 313 ? 11.838 8.109 11.379 1.00 34.62 313 PHE A C 1
ATOM 2523 O O . PHE A 1 313 ? 11.902 8.982 10.502 1.00 34.62 313 PHE A O 1
ATOM 2530 N N . GLY A 1 314 ? 12.777 7.942 12.323 1.00 37.25 314 GLY A N 1
ATOM 2531 C CA . GLY A 1 314 ? 14.049 8.679 12.375 1.00 37.25 314 GLY A CA 1
ATOM 2532 C C . GLY A 1 314 ? 14.291 9.632 13.558 1.00 37.25 314 GLY A C 1
ATOM 2533 O O . GLY A 1 314 ? 15.191 10.453 13.441 1.00 37.25 314 GLY A O 1
ATOM 2534 N N . GLU A 1 315 ? 13.558 9.548 14.674 1.00 35.19 315 GLU A N 1
ATOM 2535 C CA . GLU A 1 315 ? 13.839 10.338 15.898 1.00 35.19 315 GLU A CA 1
ATOM 2536 C C . GLU A 1 315 ? 14.617 9.581 16.999 1.00 35.19 315 GLU A C 1
ATOM 2538 O O . GLU A 1 315 ? 14.519 9.900 18.179 1.00 35.19 315 GLU A O 1
ATOM 2543 N N . GLU A 1 316 ? 15.462 8.607 16.652 1.00 33.53 316 GLU A N 1
ATOM 2544 C CA . GLU A 1 316 ? 16.480 8.128 17.601 1.00 33.53 316 GLU A CA 1
ATOM 2545 C C . GLU A 1 316 ? 17.817 8.827 17.354 1.00 33.53 316 GLU A C 1
ATOM 2547 O O . GLU A 1 316 ? 18.726 8.297 16.721 1.00 33.53 316 GLU A O 1
ATOM 2552 N N . ALA A 1 317 ? 17.941 10.031 17.913 1.00 33.28 317 ALA A N 1
ATOM 2553 C CA . ALA A 1 317 ? 19.232 10.619 18.234 1.00 33.28 317 ALA A CA 1
ATOM 2554 C C . ALA A 1 317 ? 19.185 11.261 19.630 1.00 33.28 317 ALA A C 1
ATOM 2556 O O . ALA A 1 317 ? 18.758 12.396 19.813 1.00 33.28 317 ALA A O 1
ATOM 2557 N N . GLY A 1 318 ? 19.687 10.513 20.617 1.00 34.88 318 GLY A N 1
ATOM 2558 C CA . GLY A 1 318 ? 20.436 11.108 21.722 1.00 34.88 318 GLY A CA 1
ATOM 2559 C C . GLY A 1 318 ? 19.687 11.443 23.011 1.00 34.88 318 GLY A C 1
ATOM 2560 O O . GLY A 1 318 ? 19.722 12.590 23.436 1.00 34.88 318 GLY A 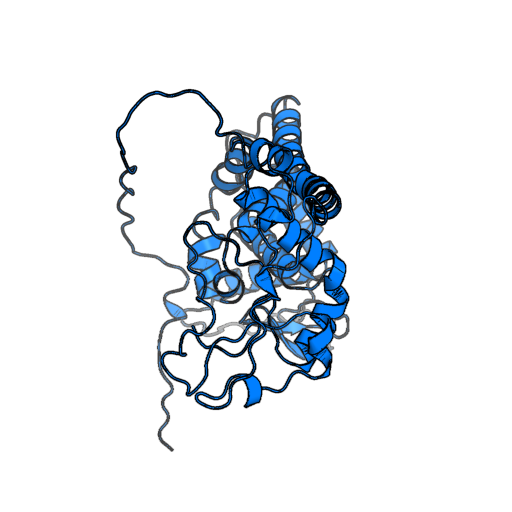O 1
ATOM 2561 N N . LYS A 1 319 ? 19.178 10.440 23.738 1.00 32.84 319 LYS A N 1
ATOM 2562 C CA . LYS A 1 319 ? 19.297 10.419 25.212 1.00 32.84 319 LYS A CA 1
ATOM 2563 C C . LYS A 1 319 ? 19.556 8.997 25.692 1.00 32.84 319 LYS A C 1
ATOM 2565 O O . LYS A 1 319 ? 18.661 8.161 25.726 1.00 32.84 319 LYS A O 1
ATOM 2570 N N . GLY A 1 320 ? 20.804 8.732 26.063 1.00 33.72 320 GLY A N 1
ATOM 2571 C CA . GLY A 1 320 ? 21.179 7.491 26.719 1.00 33.72 320 GLY A CA 1
ATOM 2572 C C . GLY A 1 320 ? 20.522 7.359 28.094 1.00 33.72 320 GLY A C 1
ATOM 2573 O O . GLY A 1 320 ? 20.584 8.277 28.911 1.00 33.72 320 GLY A O 1
ATOM 2574 N N . ARG A 1 321 ? 19.959 6.182 28.366 1.00 29.16 321 ARG A N 1
ATOM 2575 C CA . ARG A 1 321 ? 20.133 5.464 29.635 1.00 29.16 321 ARG A CA 1
ATOM 2576 C C . ARG A 1 321 ? 19.806 3.982 29.447 1.00 29.16 321 ARG A C 1
ATOM 2578 O O . ARG A 1 321 ? 18.975 3.617 28.626 1.00 29.16 321 A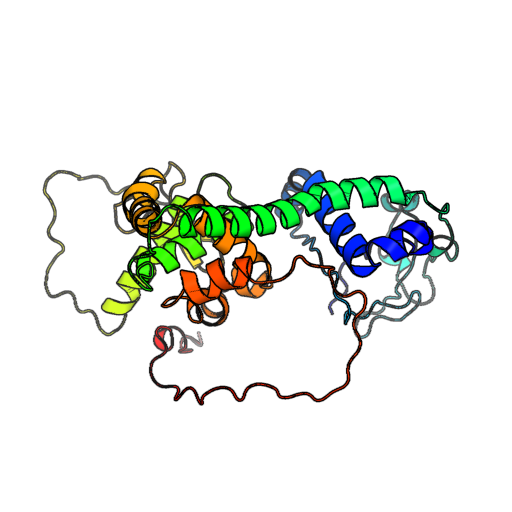RG A O 1
ATOM 2585 N N . ALA A 1 322 ? 20.561 3.178 30.183 1.00 30.41 322 ALA A N 1
ATOM 2586 C CA . ALA A 1 322 ? 20.757 1.742 30.052 1.00 30.41 322 ALA A CA 1
ATOM 2587 C C . ALA A 1 322 ? 19.520 0.856 30.336 1.00 30.41 322 ALA A C 1
ATOM 2589 O O . ALA A 1 322 ? 18.603 1.269 31.037 1.00 30.41 322 ALA A O 1
ATOM 2590 N N . GLU A 1 323 ? 19.602 -0.357 29.770 1.00 28.11 323 GLU A N 1
ATOM 2591 C CA . GLU A 1 323 ? 18.893 -1.653 29.925 1.00 28.11 323 GLU A CA 1
ATOM 2592 C C . GLU A 1 323 ? 17.998 -1.952 31.166 1.00 28.11 323 GLU A C 1
ATOM 2594 O O . GLU A 1 323 ? 18.128 -1.283 32.187 1.00 28.11 323 GLU A O 1
ATOM 2599 N N . PRO A 1 324 ? 17.154 -3.029 31.165 1.00 38.22 324 PRO A N 1
ATOM 2600 C CA . PRO A 1 324 ? 17.110 -4.150 30.215 1.00 38.22 324 PRO A CA 1
ATOM 2601 C C . PRO A 1 324 ? 15.739 -4.480 29.601 1.00 38.22 324 PRO A C 1
ATOM 2603 O O . PRO A 1 324 ? 14.657 -4.140 30.084 1.00 38.22 324 PRO A O 1
ATOM 2606 N N . SER A 1 325 ? 15.844 -5.258 28.529 1.00 43.56 325 SER A N 1
ATOM 2607 C CA . SER A 1 325 ? 14.795 -5.996 27.838 1.00 43.56 325 SER A CA 1
ATOM 2608 C C . SER A 1 325 ? 13.780 -6.672 28.777 1.00 43.56 325 SER A C 1
ATOM 2610 O O . SER A 1 325 ? 14.059 -7.635 29.490 1.00 43.56 325 SER A O 1
ATOM 2612 N N . ARG A 1 326 ? 12.528 -6.214 28.698 1.00 29.44 326 ARG A N 1
ATOM 2613 C CA . ARG A 1 326 ? 11.349 -7.005 29.061 1.00 29.44 326 ARG A CA 1
ATOM 2614 C C . ARG A 1 326 ? 10.413 -7.021 27.868 1.00 29.44 326 ARG A C 1
ATOM 2616 O O . ARG A 1 326 ? 9.663 -6.082 27.633 1.00 29.44 326 ARG A O 1
ATOM 2623 N N . ILE A 1 327 ? 10.470 -8.113 27.113 1.00 34.84 327 ILE A N 1
ATOM 2624 C CA . ILE A 1 327 ? 9.392 -8.494 26.201 1.00 34.84 327 ILE A CA 1
ATOM 2625 C C . ILE A 1 327 ? 8.116 -8.570 27.059 1.00 34.84 327 ILE A C 1
ATOM 2627 O O . ILE A 1 327 ? 8.110 -9.328 28.036 1.00 34.84 327 ILE A O 1
ATOM 2631 N N . PRO A 1 328 ? 7.042 -7.817 26.761 1.00 32.16 328 PRO A N 1
ATOM 2632 C CA . PRO A 1 328 ? 5.771 -8.038 27.428 1.00 32.16 328 PRO A CA 1
ATOM 2633 C C . PRO A 1 328 ? 5.328 -9.466 27.113 1.00 32.16 328 PRO A C 1
ATOM 2635 O O . PRO A 1 328 ? 5.202 -9.837 25.944 1.00 32.16 328 PRO A O 1
ATOM 2638 N N . ARG A 1 329 ? 5.136 -10.285 28.153 1.00 29.98 329 ARG A N 1
ATOM 2639 C CA . ARG A 1 329 ? 4.555 -11.622 28.010 1.00 29.98 329 ARG A CA 1
ATOM 2640 C C . ARG A 1 329 ? 3.242 -11.483 27.242 1.00 29.98 329 ARG A C 1
ATOM 2642 O O . ARG A 1 329 ? 2.359 -10.736 27.662 1.00 29.98 329 ARG A O 1
ATOM 2649 N N . GLN A 1 330 ? 3.136 -12.194 26.121 1.00 33.19 330 GLN A N 1
ATOM 2650 C CA . GLN A 1 330 ? 1.865 -12.407 25.441 1.00 33.19 330 GLN A CA 1
ATOM 2651 C C . GLN A 1 330 ? 0.862 -12.923 26.484 1.00 33.19 330 GLN A C 1
ATOM 2653 O O . GLN A 1 330 ? 1.192 -13.881 27.192 1.00 33.19 330 GLN A O 1
ATOM 2658 N N . PRO A 1 331 ? -0.338 -12.335 26.625 1.00 29.38 331 PRO A N 1
ATOM 2659 C CA . PRO A 1 331 ? -1.398 -13.046 27.313 1.00 29.38 331 PRO A CA 1
ATOM 2660 C C . PRO A 1 331 ? -1.649 -14.327 26.517 1.00 29.38 331 PRO A C 1
ATOM 2662 O O . PRO A 1 331 ? -1.764 -14.283 25.291 1.00 29.38 331 PRO A O 1
ATOM 2665 N N . ALA A 1 332 ? -1.652 -15.465 27.209 1.00 27.03 332 ALA A N 1
ATOM 2666 C CA . ALA A 1 332 ? -1.950 -16.757 26.616 1.00 27.03 332 ALA A CA 1
ATOM 2667 C C . ALA A 1 332 ? -3.297 -16.662 25.890 1.00 27.03 332 ALA A C 1
ATOM 2669 O O . ALA A 1 332 ? -4.348 -16.560 26.521 1.00 27.03 332 ALA A O 1
ATOM 2670 N N . ILE A 1 333 ? -3.259 -16.649 24.557 1.00 30.39 333 ILE A N 1
ATOM 2671 C CA . ILE A 1 333 ? -4.457 -16.802 23.745 1.00 30.39 333 ILE A CA 1
ATOM 2672 C C . ILE A 1 333 ? -4.796 -18.285 23.830 1.00 30.39 333 ILE A C 1
ATOM 2674 O O . ILE A 1 333 ? -4.159 -19.129 23.200 1.00 30.39 333 ILE A O 1
ATOM 2678 N N . THR A 1 334 ? -5.787 -18.606 24.652 1.00 26.77 334 THR A N 1
ATOM 2679 C CA . THR A 1 334 ? -6.497 -19.876 24.582 1.00 26.77 334 THR A CA 1
ATOM 2680 C C . THR A 1 334 ? -7.168 -19.947 23.211 1.00 26.77 334 THR A C 1
ATOM 2682 O O . THR A 1 334 ? -8.197 -19.331 22.938 1.00 26.77 334 THR A O 1
ATOM 2685 N N . HIS A 1 335 ? -6.509 -20.641 22.287 1.00 31.20 335 HIS A N 1
ATOM 2686 C CA . HIS A 1 335 ? -7.009 -20.882 20.944 1.00 31.20 335 HIS A CA 1
ATOM 2687 C C . HIS A 1 335 ? -8.170 -21.869 20.983 1.00 31.20 335 HIS A C 1
ATOM 2689 O O . HIS A 1 335 ? -7.937 -23.059 20.848 1.00 31.20 335 HIS A O 1
ATOM 2695 N N . GLU A 1 336 ? -9.407 -21.384 21.031 1.00 33.84 336 GLU A N 1
ATOM 2696 C CA . GLU A 1 336 ? -10.537 -22.069 20.398 1.00 33.84 336 GLU A CA 1
ATOM 2697 C C . GLU A 1 336 ? -11.560 -21.038 19.916 1.00 33.84 336 GLU A C 1
ATOM 2699 O O . GLU A 1 336 ? -12.371 -20.567 20.702 1.00 33.84 336 GLU A O 1
ATOM 2704 N N . THR A 1 337 ? -11.483 -20.656 18.629 1.00 36.81 337 THR A N 1
ATOM 2705 C CA . THR A 1 337 ? -12.585 -20.227 17.719 1.00 36.81 337 THR A CA 1
ATOM 2706 C C . THR A 1 337 ? -12.080 -19.308 16.589 1.00 36.81 337 THR A C 1
ATOM 2708 O O . THR A 1 337 ? -12.487 -18.160 16.440 1.00 36.81 337 THR A O 1
ATOM 2711 N N . GLY A 1 338 ? -11.190 -19.828 15.734 1.00 29.69 338 GLY A N 1
ATOM 2712 C CA . GLY A 1 338 ? -10.790 -19.157 14.490 1.00 29.69 338 GLY A CA 1
ATOM 2713 C C . GLY A 1 338 ? -11.819 -19.376 13.374 1.00 29.69 338 GLY A C 1
ATOM 2714 O O . GLY A 1 338 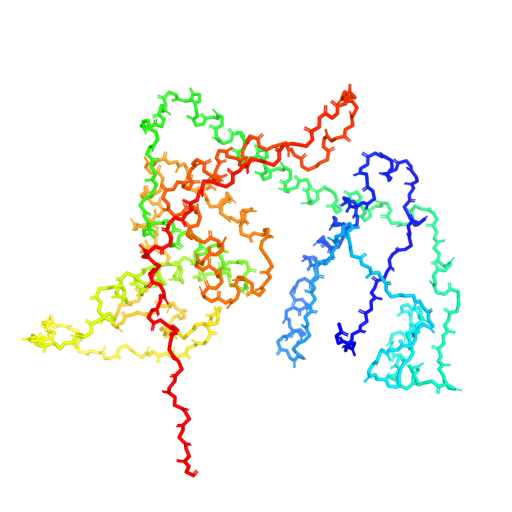? -12.137 -20.518 13.031 1.00 29.69 338 GLY A O 1
ATOM 2715 N N . LEU A 1 339 ? -12.314 -18.286 12.783 1.00 33.66 339 LEU A N 1
ATOM 2716 C CA . LEU A 1 339 ? -13.360 -18.261 11.749 1.00 33.66 339 LEU A CA 1
ATOM 2717 C C . LEU A 1 339 ? -13.001 -19.028 10.461 1.00 33.66 339 LEU A C 1
ATOM 2719 O O . LEU A 1 339 ? -13.894 -19.325 9.677 1.00 33.66 339 LEU A O 1
ATOM 2723 N N . LEU A 1 340 ? -11.719 -19.340 10.238 1.00 37.44 340 LEU A N 1
ATOM 2724 C CA . LEU A 1 340 ? -11.190 -19.944 9.007 1.00 37.44 340 LEU A CA 1
ATOM 2725 C C . LEU A 1 340 ? -10.737 -21.404 9.158 1.00 37.44 340 LEU A C 1
ATOM 2727 O O . LEU A 1 340 ? -10.205 -21.986 8.214 1.00 37.44 340 LEU A O 1
ATOM 2731 N N . LYS A 1 341 ? -11.003 -22.051 10.303 1.00 39.75 341 LYS A N 1
ATOM 2732 C CA . LYS A 1 341 ? -10.671 -23.477 10.502 1.00 39.75 341 LYS A CA 1
ATOM 2733 C C . LYS A 1 341 ? -11.366 -24.405 9.483 1.00 39.75 341 LYS A C 1
ATOM 2735 O O . LYS A 1 341 ? -10.903 -25.517 9.272 1.00 39.75 341 LYS A O 1
ATOM 2740 N N . TRP A 1 342 ? -12.441 -23.958 8.825 1.00 39.41 342 TRP A N 1
ATOM 2741 C CA . TRP A 1 342 ? -13.179 -24.731 7.814 1.00 39.41 342 TRP A CA 1
ATOM 2742 C C . TRP A 1 342 ? -12.595 -24.645 6.391 1.00 39.41 342 TRP A C 1
ATOM 2744 O O . TRP A 1 342 ? -12.905 -25.506 5.577 1.00 39.41 342 TRP A O 1
ATOM 2754 N N . LEU A 1 343 ? -11.721 -23.671 6.103 1.00 33.94 343 LEU A N 1
ATOM 2755 C CA . LEU A 1 343 ? -10.987 -23.580 4.828 1.00 33.94 343 LEU A CA 1
ATOM 2756 C C . LEU A 1 343 ? -9.765 -24.511 4.785 1.00 33.94 343 LEU A C 1
ATOM 2758 O O . LEU A 1 343 ? -9.240 -24.809 3.717 1.00 33.94 343 LEU A O 1
ATOM 2762 N N . ARG A 1 344 ? -9.324 -25.013 5.945 1.00 31.48 344 ARG A N 1
ATOM 2763 C CA . ARG A 1 344 ? -8.262 -26.016 6.071 1.00 31.48 344 ARG A CA 1
ATOM 2764 C C . ARG A 1 344 ? -8.856 -27.413 6.270 1.00 31.48 344 ARG A C 1
ATOM 2766 O O . ARG A 1 344 ? -8.846 -27.942 7.379 1.00 31.48 344 ARG A O 1
ATOM 2773 N N . LYS A 1 345 ? -9.313 -28.048 5.191 1.00 28.92 345 LYS A N 1
ATOM 2774 C CA . LYS A 1 345 ? -9.226 -29.512 5.072 1.00 28.92 345 LYS A CA 1
ATOM 2775 C C . LYS A 1 345 ? -8.702 -29.899 3.684 1.00 28.92 345 LYS A C 1
ATOM 2777 O O . LYS A 1 345 ? -9.217 -29.383 2.697 1.00 28.92 345 LYS A O 1
ATOM 2782 N N . PRO A 1 346 ? -7.703 -30.796 3.605 1.00 39.81 346 PRO A N 1
ATOM 2783 C CA . PRO A 1 346 ? -7.287 -31.424 2.362 1.00 3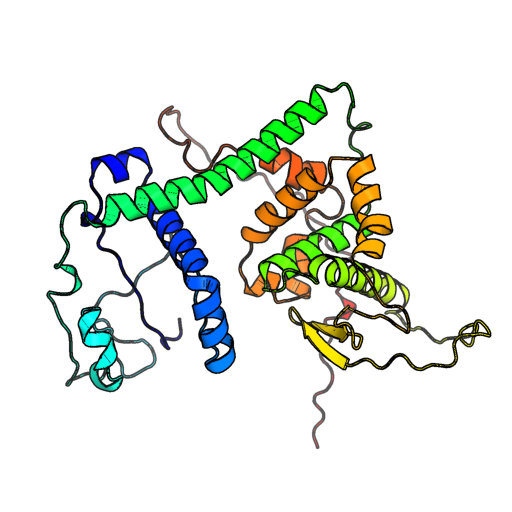9.81 346 PRO A CA 1
ATOM 2784 C C . PRO A 1 346 ? -8.257 -32.560 2.025 1.00 39.81 346 PRO A C 1
ATOM 2786 O O . PRO A 1 346 ? -8.641 -33.336 2.901 1.00 39.81 346 PRO A O 1
ATOM 2789 N N . GLY A 1 347 ? -8.652 -32.660 0.762 1.00 28.44 347 GLY A N 1
ATOM 2790 C CA . GLY A 1 347 ? -9.494 -33.754 0.297 1.00 28.44 347 GLY A CA 1
ATOM 2791 C C . GLY A 1 347 ? -9.976 -33.534 -1.123 1.00 28.44 347 GLY A C 1
ATOM 2792 O O . GLY A 1 347 ? -11.122 -33.161 -1.296 1.00 28.44 347 GLY A O 1
ATOM 2793 N N . TYR A 1 348 ? -9.077 -33.710 -2.091 1.00 27.19 348 TYR A N 1
ATOM 2794 C CA . TYR A 1 348 ? -9.325 -34.370 -3.381 1.00 27.19 348 TYR A CA 1
ATOM 2795 C C . TYR A 1 348 ? -7.951 -34.668 -4.006 1.00 27.19 348 TYR A C 1
ATOM 2797 O O . TYR A 1 348 ? -7.486 -33.999 -4.921 1.00 27.19 348 TYR A O 1
ATOM 2805 N N . ILE A 1 349 ? -7.265 -35.663 -3.435 1.00 33.09 349 ILE A N 1
ATOM 2806 C CA . ILE A 1 349 ? -6.516 -36.600 -4.272 1.00 33.09 349 ILE A CA 1
ATOM 2807 C C . ILE A 1 349 ? -7.607 -37.510 -4.829 1.00 33.09 349 ILE A C 1
ATOM 2809 O O . ILE A 1 349 ? -8.259 -38.217 -4.062 1.00 33.09 349 ILE A O 1
ATOM 2813 N N . GLY A 1 350 ? -7.875 -37.401 -6.122 1.00 28.84 350 GLY A N 1
ATOM 2814 C CA . GLY A 1 350 ? -8.541 -38.449 -6.875 1.00 28.84 350 GLY A CA 1
ATOM 2815 C C . GLY A 1 350 ? -7.470 -39.117 -7.714 1.00 28.84 350 GLY A C 1
ATOM 2816 O O . GLY A 1 350 ? -6.966 -38.498 -8.646 1.00 28.84 350 GLY A O 1
ATOM 2817 N N . GLU A 1 351 ? -7.088 -40.331 -7.326 1.00 31.34 351 GLU A N 1
ATOM 2818 C CA . GLU A 1 351 ? -6.549 -41.304 -8.269 1.00 31.34 351 GLU A CA 1
ATOM 2819 C C . GLU A 1 351 ? -7.576 -41.517 -9.388 1.00 31.34 351 GLU A C 1
ATOM 2821 O O . GLU A 1 351 ? -8.787 -41.555 -9.139 1.00 31.34 351 GLU A O 1
ATOM 2826 N N . GLY A 1 352 ? -7.063 -41.614 -10.609 1.00 33.44 352 GLY A N 1
ATOM 2827 C CA . GLY A 1 352 ? -7.789 -41.794 -11.859 1.00 33.44 352 GLY A CA 1
ATOM 2828 C C . GLY A 1 352 ? -6.826 -41.644 -13.018 1.00 33.44 352 GLY A C 1
ATOM 2829 O O . GLY A 1 352 ? -6.525 -40.477 -13.349 1.00 33.44 352 GLY A O 1
#

pLDDT: mean 73.85, std 21.31, range [26.77, 98.0]

Radius of gyration: 25.15 Å; chains: 1; bounding box: 77×61×55 Å

Secondary structure (DSSP, 8-state):
----S------GGGS-HHHHHHH-HHHHHHHHHHHHHHHTHHHHHHHHHHH---------TTPPPPPTTPBPTTSS-B-----GGGGGG--GGGG-TTS----SSTTT---TTTTHHHHHHHHHHHHHHHHHHHHHHHHHHHHHHTT---STT----HHHHHHHHHHHHHHTTT-SSSHHHHHHHHHHHHHHHHHHTTT----S-----TT-------EEEEETTEEEEE-TTS-EEETTEE--HHHHIIIIIHHHHTTS-HHHHHHHHHHHHTTS-HHHHH-HHHHIIIIITTTTT-HIIIIIIHHHHSPPTT---S--------PPPPP-------TTTTT---------